Protein AF-A0A2P4QHT2-F1 (afdb_monomer_lite)

Secondary structure (DSSP, 8-state):
------------------------TTHHHHTTSS----HHHHHHHHHHHHHHHHHS---S-TT----EEEEEETTEEEEEEEETTEEEEEEEE--TT-SSPEEEEEEEEE---S--EEETTEEE----EEEEEEETTTEEEEEETTEEEEEEEETTTTEEEEEEEEE-----S---HHHHHHHHHHHHHHHHHHTSSSPPPPPTTGGGSHHHHHHHHH-HHHHHHHHHHHHHHHHHTT-HHHHHHHHT-

Sequence (249 aa):
MSETNFSSKNSDELNIENNKIIECDDDDKIKKTYETINIHSFMDTASTLFQKVISDDYSDDSDSKKKSTELIGNLIKWDICVDDNKIDLAVSTISNHNTEWNLIIRRTDNYYCPYKFVLSNGFYNDHEIIASSLFNNNDVVILTTFGILIYTFSENNKSISLNYFYFMKFVYYSVPEFVRKDNMNILQYYKKIFSKSTLPLPNSDSFRVDGWVSVIKNNKSSFLNYGVELLAFAIKEHKLELIDEIYKK

Radius of gyration: 24.61 Å; chains: 1; bounding box: 60×83×83 Å

Structure (mmCIF, N/CA/C/O backbone):
data_AF-A0A2P4QHT2-F1
#
_entry.id   AF-A0A2P4QHT2-F1
#
loop_
_atom_site.group_PDB
_atom_site.id
_atom_site.type_symbol
_atom_site.label_atom_id
_atom_site.label_alt_id
_atom_site.label_comp_id
_atom_site.label_asym_id
_atom_site.label_entity_id
_atom_site.label_seq_id
_atom_site.pdbx_PDB_ins_code
_atom_site.Cartn_x
_atom_site.Cartn_y
_atom_site.Cartn_z
_atom_site.occupancy
_atom_site.B_iso_or_equiv
_atom_site.auth_seq_id
_atom_site.auth_comp_id
_atom_site.auth_asym_id
_atom_site.auth_atom_id
_atom_site.pdbx_PDB_model_num
ATOM 1 N N . MET A 1 1 ? -17.123 -58.800 -54.490 1.00 36.56 1 MET A N 1
ATOM 2 C CA . MET A 1 1 ? -16.256 -58.911 -53.301 1.00 36.56 1 MET A CA 1
ATOM 3 C C . MET A 1 1 ? -15.781 -57.499 -52.988 1.00 36.56 1 MET A C 1
ATOM 5 O O . MET A 1 1 ? -15.066 -56.963 -53.819 1.00 36.56 1 MET A O 1
ATOM 9 N N . SER A 1 2 ? -16.467 -56.750 -52.113 1.00 40.78 2 SER A N 1
ATOM 10 C CA . SER A 1 2 ? -16.359 -56.716 -50.626 1.00 40.78 2 SER A CA 1
ATOM 11 C C . SER A 1 2 ? -15.551 -55.449 -50.272 1.00 40.78 2 SER A C 1
ATOM 13 O O . SER A 1 2 ? -14.429 -55.367 -50.748 1.00 40.78 2 SER A O 1
ATOM 15 N N . GLU A 1 3 ? -15.987 -54.392 -49.573 1.00 38.00 3 GLU A N 1
ATOM 16 C CA . GLU A 1 3 ? -17.100 -54.046 -48.652 1.00 38.00 3 GLU A CA 1
ATOM 17 C C . GLU A 1 3 ? -17.285 -52.489 -48.735 1.00 38.00 3 GLU A C 1
ATOM 19 O O . GLU A 1 3 ? -16.283 -51.797 -48.886 1.00 38.00 3 GLU A O 1
ATOM 24 N N . THR A 1 4 ? -18.452 -51.824 -48.891 1.00 34.62 4 THR A N 1
ATOM 25 C CA . THR A 1 4 ? -19.594 -51.533 -47.964 1.00 34.62 4 THR A CA 1
ATOM 26 C C . THR A 1 4 ? -19.157 -51.109 -46.552 1.00 34.62 4 THR A C 1
ATOM 28 O O . THR A 1 4 ? -18.383 -51.828 -45.953 1.00 34.62 4 THR A O 1
ATOM 31 N N . ASN A 1 5 ? -19.577 -50.041 -45.860 1.00 35.09 5 ASN A N 1
ATOM 32 C CA . ASN A 1 5 ? -20.664 -49.044 -45.866 1.00 35.09 5 ASN A CA 1
ATOM 33 C C . ASN A 1 5 ? -20.122 -47.820 -45.059 1.00 35.09 5 ASN A C 1
ATOM 35 O O . ASN A 1 5 ? -19.095 -47.942 -44.405 1.00 35.09 5 ASN A O 1
ATOM 39 N N . PHE A 1 6 ? -20.680 -46.608 -45.073 1.00 36.12 6 PHE A N 1
ATOM 40 C CA . PHE A 1 6 ? -21.832 -46.227 -44.248 1.00 36.12 6 PHE A CA 1
ATOM 41 C C . PHE A 1 6 ? -22.351 -44.846 -44.670 1.00 36.12 6 PHE A C 1
ATOM 43 O O . PHE A 1 6 ? -21.649 -43.844 -44.565 1.00 36.12 6 PHE A O 1
ATOM 50 N N . SER A 1 7 ? -23.618 -44.799 -45.082 1.00 40.03 7 SER A N 1
ATOM 51 C CA . SER A 1 7 ? -24.451 -43.608 -44.938 1.00 40.03 7 SER A CA 1
ATOM 52 C C . SER A 1 7 ? -24.925 -43.535 -43.487 1.00 40.03 7 SER A C 1
ATOM 54 O O . SER A 1 7 ? -25.557 -44.486 -43.018 1.00 40.03 7 SER A O 1
ATOM 56 N N . SER A 1 8 ? -24.685 -42.429 -42.789 1.00 43.34 8 SER A N 1
ATOM 57 C CA . SER A 1 8 ? -25.410 -42.112 -41.559 1.00 43.34 8 SER A CA 1
ATOM 58 C C . SER A 1 8 ? -26.552 -41.151 -41.882 1.00 43.34 8 SER A C 1
ATOM 60 O O . SER A 1 8 ? -26.379 -40.087 -42.471 1.00 43.34 8 SER A O 1
ATOM 62 N N . LYS A 1 9 ? -27.752 -41.606 -41.531 1.00 34.06 9 LYS A N 1
ATOM 63 C CA . LYS A 1 9 ? -29.026 -40.903 -41.597 1.00 34.06 9 LYS A CA 1
ATOM 64 C C . LYS A 1 9 ? -29.405 -40.568 -40.152 1.00 34.06 9 LYS A C 1
ATOM 66 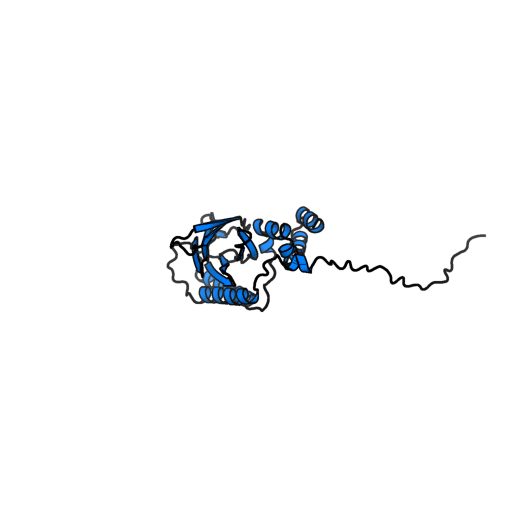O O . LYS A 1 9 ? -29.417 -41.491 -39.343 1.00 34.06 9 LYS A O 1
ATOM 71 N N . ASN A 1 10 ? -29.770 -39.305 -39.911 1.00 33.12 10 ASN A N 1
ATOM 72 C CA . ASN A 1 10 ? -30.367 -38.729 -38.691 1.00 33.12 10 ASN A CA 1
ATOM 73 C C . ASN A 1 10 ? -29.455 -38.757 -37.442 1.00 33.12 10 ASN A C 1
ATOM 75 O O . ASN A 1 10 ? -28.641 -39.652 -37.279 1.00 33.12 10 ASN A O 1
ATOM 79 N N . SER A 1 11 ? -29.489 -37.782 -36.540 1.00 39.66 11 SER A N 1
ATOM 80 C CA . SER A 1 11 ? -30.643 -37.035 -36.035 1.00 39.66 11 SER A CA 1
ATOM 81 C C . SER A 1 11 ? -30.223 -35.694 -35.433 1.00 39.66 11 SER A C 1
ATOM 83 O O . SER A 1 11 ? -29.244 -35.627 -34.690 1.00 39.66 11 SER A O 1
ATOM 85 N N . ASP A 1 12 ? -31.018 -34.662 -35.704 1.00 42.97 12 ASP A N 1
ATOM 86 C CA . ASP A 1 12 ? -31.143 -33.496 -34.840 1.00 42.97 12 ASP A CA 1
ATOM 87 C C . ASP A 1 12 ? -31.478 -33.941 -33.411 1.00 42.97 12 ASP A C 1
ATOM 89 O O . ASP A 1 12 ? -32.476 -34.624 -33.207 1.00 42.97 12 ASP A O 1
ATOM 93 N N . GLU A 1 13 ? -30.671 -33.533 -32.436 1.00 38.25 13 GLU A N 1
ATOM 94 C CA . GLU A 1 13 ? -31.157 -33.168 -31.103 1.00 38.25 13 GLU A CA 1
ATOM 95 C C . GLU A 1 13 ? -30.062 -32.370 -30.388 1.00 38.25 13 GLU A C 1
ATOM 97 O O . GLU A 1 13 ? -29.073 -32.894 -29.871 1.00 38.25 13 GLU A O 1
ATOM 102 N N . LEU A 1 14 ? -30.221 -31.047 -30.424 1.00 38.78 14 LEU A N 1
ATOM 103 C CA . LEU A 1 14 ? -29.522 -30.120 -29.546 1.00 38.78 14 LEU A CA 1
ATOM 104 C C . LEU A 1 14 ? -29.953 -30.431 -28.108 1.00 38.78 14 LEU A C 1
ATOM 106 O O . LEU A 1 14 ? -30.977 -29.928 -27.651 1.00 38.78 14 LEU A O 1
AT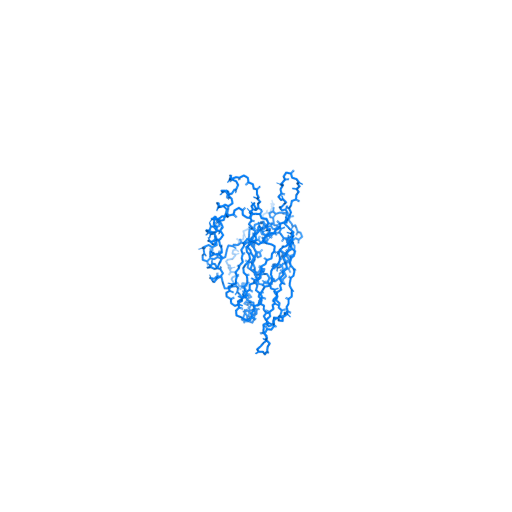OM 110 N N . ASN A 1 15 ? -29.173 -31.244 -27.394 1.00 39.66 15 ASN A N 1
ATOM 111 C CA . ASN A 1 15 ? -29.327 -31.419 -25.951 1.00 39.66 15 ASN A CA 1
ATOM 112 C C . ASN A 1 15 ? -28.868 -30.146 -25.226 1.00 39.66 15 ASN A C 1
ATOM 114 O O . ASN A 1 15 ? -27.743 -30.023 -24.741 1.00 39.66 15 ASN A O 1
ATOM 118 N N . ILE A 1 16 ? -29.789 -29.184 -25.194 1.00 48.88 16 ILE A N 1
ATOM 119 C CA . ILE A 1 16 ? -29.867 -28.089 -24.237 1.00 48.88 16 ILE A CA 1
ATOM 120 C C . ILE A 1 16 ? -30.294 -28.713 -22.908 1.00 48.88 16 ILE A C 1
ATOM 122 O O . ILE A 1 16 ? -31.472 -28.730 -22.591 1.00 48.88 16 ILE A O 1
ATOM 126 N N . GLU A 1 17 ? -29.358 -29.255 -22.136 1.00 42.31 17 GLU A N 1
ATOM 127 C CA . GLU A 1 17 ? -29.535 -29.364 -20.686 1.00 42.31 17 GLU A CA 1
ATOM 128 C C . GLU A 1 17 ? -28.214 -29.724 -20.013 1.00 42.31 17 GLU A C 1
ATOM 130 O O . GLU A 1 17 ? -27.661 -30.801 -20.225 1.00 42.31 17 GLU A O 1
ATOM 135 N N . ASN A 1 18 ? -27.740 -28.768 -19.208 1.00 41.41 18 ASN A N 1
ATOM 136 C CA . ASN A 1 18 ? -26.776 -28.863 -18.100 1.00 41.41 18 ASN A CA 1
ATOM 137 C C . ASN A 1 18 ? -25.709 -27.759 -18.097 1.00 41.41 18 ASN A C 1
ATOM 139 O O . ASN A 1 18 ? -24.596 -27.965 -17.627 1.00 41.41 18 ASN A O 1
ATOM 143 N N . ASN A 1 19 ? -26.087 -26.531 -18.463 1.00 41.88 19 ASN A N 1
ATOM 144 C CA . ASN A 1 19 ? -25.564 -25.369 -17.743 1.00 41.88 19 ASN A CA 1
ATOM 145 C C . ASN A 1 19 ? -26.339 -25.245 -16.426 1.00 41.88 19 ASN A C 1
ATOM 147 O O . ASN A 1 19 ? -27.191 -24.372 -16.271 1.00 41.88 19 ASN A O 1
ATOM 151 N N . LYS A 1 20 ? -26.049 -26.132 -15.464 1.00 38.19 20 LYS A N 1
ATOM 152 C CA . LYS A 1 20 ? -26.273 -25.787 -14.059 1.00 38.19 20 LYS A CA 1
ATOM 153 C C . LYS A 1 20 ? -25.271 -24.685 -13.745 1.00 38.19 20 LYS A C 1
ATOM 155 O O . LYS A 1 20 ? -24.130 -24.951 -13.381 1.00 38.19 20 LYS A O 1
ATOM 160 N N . ILE A 1 21 ? -25.707 -23.450 -13.963 1.00 44.31 21 ILE A N 1
ATOM 161 C CA . ILE A 1 21 ? -25.167 -22.291 -13.271 1.00 44.31 21 ILE A CA 1
ATOM 162 C C . ILE A 1 21 ? -25.298 -22.663 -11.796 1.00 44.31 21 ILE A C 1
ATOM 164 O O . ILE A 1 21 ? -26.407 -22.804 -11.286 1.00 44.31 21 ILE A O 1
ATOM 168 N N . ILE A 1 22 ? -24.172 -22.973 -11.159 1.00 40.41 22 ILE A N 1
ATOM 169 C CA . ILE A 1 22 ? -24.114 -23.078 -9.708 1.00 40.41 22 ILE A CA 1
ATOM 170 C C . ILE A 1 22 ? -24.365 -21.652 -9.236 1.00 40.41 22 ILE A C 1
ATOM 172 O O . ILE A 1 22 ? -23.473 -20.807 -9.270 1.00 40.41 22 ILE A O 1
ATOM 176 N N . GLU A 1 23 ? -25.622 -21.367 -8.922 1.00 33.72 23 GLU A N 1
ATOM 177 C CA . GLU A 1 23 ? -26.012 -20.191 -8.167 1.00 33.72 23 GLU A CA 1
ATOM 178 C C . GLU A 1 23 ? -25.328 -20.346 -6.805 1.00 33.72 23 GLU A C 1
ATOM 180 O O . GLU A 1 23 ? -25.673 -21.214 -6.000 1.00 33.72 23 GLU A O 1
ATOM 185 N N . CYS A 1 24 ? -24.236 -19.610 -6.608 1.00 41.91 24 CYS A N 1
ATOM 186 C CA . CYS A 1 24 ? -23.555 -19.531 -5.326 1.00 41.91 24 CYS A CA 1
ATOM 187 C C . CYS A 1 24 ? -24.443 -18.721 -4.374 1.00 41.91 24 CYS A C 1
ATOM 189 O O . CYS A 1 24 ? -24.207 -17.538 -4.149 1.00 41.91 24 CYS A O 1
ATOM 191 N N . ASP A 1 25 ? -25.447 -19.376 -3.793 1.00 39.50 25 ASP A N 1
ATOM 192 C CA . ASP A 1 25 ? -26.391 -18.825 -2.805 1.00 39.50 25 ASP A CA 1
ATOM 193 C C . ASP A 1 25 ? -25.741 -18.397 -1.463 1.00 39.50 25 ASP A C 1
ATOM 195 O O . ASP A 1 25 ? -26.426 -18.111 -0.483 1.00 39.50 25 ASP A O 1
ATOM 199 N N . ASP A 1 26 ? -24.411 -18.288 -1.405 1.00 44.97 26 ASP A N 1
ATOM 200 C CA . ASP A 1 26 ? -23.659 -17.816 -0.236 1.00 44.97 26 ASP A CA 1
ATOM 201 C C . ASP A 1 26 ? -23.192 -16.348 -0.350 1.00 44.97 26 ASP A C 1
ATOM 203 O O . ASP A 1 26 ? -22.587 -15.808 0.587 1.00 44.97 26 ASP A O 1
ATOM 207 N N . ASP A 1 27 ? -23.475 -15.663 -1.464 1.00 50.06 27 ASP A N 1
ATOM 208 C CA . ASP A 1 27 ? -22.941 -14.319 -1.728 1.00 50.06 27 ASP A CA 1
ATOM 209 C C . ASP A 1 27 ? -23.444 -13.251 -0.743 1.00 50.06 27 ASP A C 1
ATOM 211 O O . ASP A 1 27 ? -22.670 -12.383 -0.333 1.00 50.06 27 ASP A O 1
ATOM 215 N N . ASP A 1 28 ? -24.681 -13.337 -0.249 1.00 43.25 28 ASP A N 1
ATOM 216 C CA . ASP A 1 28 ? -25.239 -12.320 0.659 1.00 43.25 28 ASP A CA 1
ATOM 217 C C . ASP A 1 28 ? -24.629 -12.343 2.071 1.00 43.25 28 ASP A C 1
ATOM 219 O O . ASP A 1 28 ? -24.663 -11.339 2.797 1.00 43.25 28 ASP A O 1
ATOM 223 N N . LYS A 1 29 ? -24.012 -13.463 2.469 1.00 38.34 29 LYS A N 1
ATOM 224 C CA . LYS A 1 29 ? -23.276 -13.573 3.739 1.00 38.34 29 LYS A CA 1
ATOM 225 C C . LYS A 1 29 ? -21.806 -13.188 3.576 1.00 38.34 29 LYS A C 1
ATOM 227 O O . LYS A 1 29 ? -21.246 -12.560 4.473 1.00 38.34 29 LYS A O 1
ATOM 232 N N . ILE A 1 30 ? -21.210 -13.496 2.423 1.00 43.09 30 ILE A N 1
ATOM 233 C CA . ILE A 1 30 ? -19.820 -13.159 2.074 1.00 43.09 30 ILE A CA 1
ATOM 234 C C . ILE A 1 30 ? -19.664 -11.648 1.839 1.00 43.09 30 ILE A C 1
ATOM 236 O O . ILE A 1 30 ? -18.665 -11.057 2.251 1.00 43.09 30 ILE A O 1
ATOM 240 N N . LYS A 1 31 ? -20.681 -10.981 1.281 1.00 37.47 31 LYS A N 1
ATOM 241 C CA . LYS A 1 31 ? -20.690 -9.523 1.057 1.00 37.47 31 LYS A CA 1
ATOM 242 C C . LYS A 1 31 ? -20.613 -8.696 2.345 1.00 37.47 31 LYS A C 1
ATOM 244 O O . LYS A 1 31 ? -20.269 -7.520 2.302 1.00 37.47 31 LYS A O 1
ATOM 249 N N . LYS A 1 32 ? -20.936 -9.296 3.496 1.00 34.31 32 LYS A N 1
ATOM 250 C CA . LYS A 1 32 ? -21.095 -8.598 4.779 1.00 34.31 32 LYS A CA 1
ATOM 251 C C . LYS A 1 32 ? -19.801 -8.396 5.572 1.00 34.31 32 LYS A C 1
ATOM 253 O O . LYS A 1 32 ? -19.865 -7.791 6.638 1.00 34.31 32 LYS A O 1
ATOM 258 N N . THR A 1 33 ? -18.649 -8.889 5.108 1.00 38.12 33 THR A N 1
ATOM 259 C CA . THR A 1 33 ? -17.425 -8.904 5.941 1.00 38.12 33 THR A CA 1
ATOM 260 C C . THR A 1 33 ? -16.167 -8.371 5.257 1.00 38.12 33 THR A C 1
ATOM 262 O O . THR A 1 33 ? -15.119 -8.316 5.893 1.00 38.12 33 THR A O 1
ATOM 265 N N . TYR A 1 34 ? -16.239 -7.926 4.002 1.00 45.66 34 TYR A N 1
ATOM 266 C CA . TYR A 1 34 ? -15.081 -7.335 3.332 1.00 45.66 34 TYR A CA 1
ATOM 267 C C . TYR A 1 34 ? -15.253 -5.825 3.219 1.00 45.66 34 TYR A C 1
ATOM 269 O O . TYR A 1 34 ? -16.198 -5.337 2.605 1.00 45.66 34 TYR A O 1
ATOM 277 N N . GLU A 1 35 ? -14.336 -5.094 3.845 1.00 55.03 35 GLU A N 1
ATOM 278 C CA . GLU A 1 35 ? -14.231 -3.640 3.771 1.00 55.03 35 GLU A CA 1
ATOM 279 C C . GLU A 1 35 ? -13.925 -3.246 2.319 1.00 55.03 35 GLU A C 1
ATOM 281 O O . GLU A 1 35 ? -12.778 -3.224 1.876 1.00 55.03 35 GLU A O 1
ATOM 286 N N . THR A 1 36 ? -14.971 -3.001 1.529 1.00 63.94 36 THR A N 1
ATOM 287 C CA . THR A 1 36 ? -14.831 -2.396 0.203 1.00 63.94 36 THR A CA 1
ATOM 288 C C . THR A 1 36 ? -14.198 -1.023 0.380 1.00 63.94 36 THR A C 1
ATOM 290 O O . THR A 1 36 ? -14.789 -0.157 1.027 1.00 63.94 36 THR A O 1
ATOM 293 N N . ILE A 1 37 ? -13.012 -0.815 -0.202 1.00 70.00 37 ILE A N 1
ATOM 294 C CA . ILE A 1 37 ? -12.395 0.513 -0.287 1.00 70.00 37 ILE A CA 1
ATOM 295 C C . ILE A 1 37 ? -13.444 1.472 -0.856 1.00 70.00 37 ILE A C 1
ATOM 297 O O . ILE A 1 37 ? -14.039 1.196 -1.901 1.00 70.00 37 ILE A O 1
ATOM 301 N N . ASN A 1 38 ? -13.663 2.614 -0.203 1.00 79.44 38 ASN A N 1
ATOM 302 C CA . ASN A 1 38 ? -14.454 3.689 -0.793 1.00 79.44 38 ASN A CA 1
ATOM 303 C C . ASN A 1 38 ? -13.648 4.312 -1.942 1.00 79.44 38 ASN A C 1
ATOM 305 O O . ASN A 1 38 ? -12.902 5.272 -1.743 1.00 79.44 38 ASN A O 1
ATOM 309 N N . ILE A 1 39 ? -13.773 3.717 -3.134 1.00 78.75 39 ILE A N 1
ATOM 310 C CA . ILE A 1 39 ? -12.988 4.063 -4.325 1.00 78.75 39 ILE A CA 1
ATOM 311 C C . ILE A 1 39 ? -13.123 5.549 -4.645 1.00 78.75 39 ILE A C 1
ATOM 313 O O . ILE A 1 39 ? -12.118 6.194 -4.910 1.00 78.75 39 ILE A O 1
ATOM 317 N N . HIS A 1 40 ? -14.330 6.113 -4.565 1.00 80.19 40 HIS A N 1
ATOM 318 C CA . HIS A 1 40 ? -14.537 7.530 -4.864 1.00 80.19 40 HIS A CA 1
ATOM 319 C C . HIS A 1 40 ? -13.751 8.424 -3.901 1.00 80.19 40 HIS A C 1
ATOM 321 O O . HIS A 1 40 ? -12.968 9.261 -4.344 1.00 80.19 40 HIS A O 1
ATOM 327 N N . SER A 1 41 ? -13.904 8.207 -2.588 1.00 83.88 41 SER A N 1
ATOM 328 C CA . SER A 1 41 ? -13.165 8.987 -1.590 1.00 83.88 41 SER A CA 1
ATOM 329 C C . SER A 1 41 ? -11.658 8.802 -1.731 1.00 83.88 41 SER A C 1
ATOM 331 O O . SER A 1 41 ? -10.915 9.758 -1.534 1.00 83.88 41 SER A O 1
ATOM 333 N N . PHE A 1 42 ? -11.201 7.596 -2.074 1.00 86.88 42 PHE A N 1
ATOM 334 C CA . PHE A 1 42 ? -9.791 7.356 -2.333 1.00 86.88 42 PHE A CA 1
ATOM 335 C C . PHE A 1 42 ? -9.291 8.167 -3.533 1.00 86.88 42 PHE A C 1
ATOM 337 O O . PHE A 1 42 ? -8.249 8.804 -3.420 1.00 86.88 42 PHE A O 1
ATOM 344 N N . MET A 1 43 ? -9.998 8.154 -4.668 1.00 88.19 43 MET A N 1
ATOM 345 C CA . MET A 1 43 ? -9.538 8.838 -5.884 1.00 88.19 43 MET A CA 1
ATOM 346 C C . MET A 1 43 ? -9.433 10.352 -5.666 1.00 88.19 43 MET A C 1
ATOM 348 O O . MET A 1 43 ? -8.445 10.962 -6.081 1.00 88.19 43 MET A O 1
ATOM 352 N N . ASP A 1 44 ? -10.376 10.944 -4.929 1.00 89.38 44 ASP A N 1
ATOM 353 C CA . ASP A 1 44 ? -10.316 12.359 -4.544 1.00 89.38 44 ASP A CA 1
ATOM 354 C C . ASP A 1 44 ? -9.091 12.655 -3.661 1.00 89.38 44 ASP A C 1
ATOM 356 O O . ASP A 1 44 ? -8.331 13.600 -3.920 1.00 89.38 44 ASP A O 1
ATOM 360 N N . THR A 1 45 ? -8.844 11.816 -2.648 1.00 91.81 45 THR A N 1
ATOM 361 C CA . THR A 1 45 ? -7.684 11.967 -1.758 1.00 91.81 45 THR A CA 1
ATOM 362 C C . THR A 1 45 ? -6.366 11.742 -2.500 1.00 91.81 45 THR A C 1
ATOM 364 O O . THR A 1 45 ? -5.430 12.522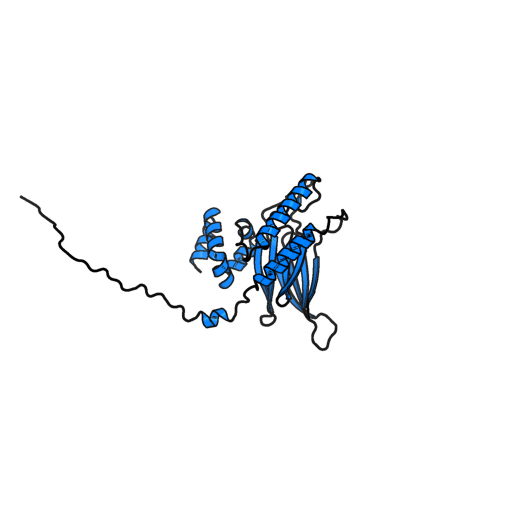 -2.329 1.00 91.81 45 THR A O 1
ATOM 367 N N . ALA A 1 46 ? -6.275 10.725 -3.358 1.00 90.81 46 ALA A N 1
ATOM 368 C CA . ALA A 1 46 ? -5.087 10.428 -4.153 1.00 90.81 46 ALA A CA 1
ATOM 369 C C . ALA A 1 46 ? -4.770 11.573 -5.124 1.00 90.81 46 ALA A C 1
ATOM 371 O O . ALA A 1 46 ? -3.627 12.024 -5.194 1.00 90.81 46 ALA A O 1
ATOM 372 N N . SER A 1 47 ? -5.781 12.100 -5.821 1.00 90.25 47 SER A N 1
ATOM 373 C CA . SER A 1 47 ? -5.632 13.272 -6.688 1.00 90.25 47 SER A CA 1
ATOM 374 C C . SER A 1 47 ? -5.112 14.482 -5.907 1.00 90.25 47 SER A C 1
ATOM 376 O O . SER A 1 47 ? -4.148 15.126 -6.329 1.00 90.25 47 SER A O 1
ATOM 378 N N . THR A 1 48 ? -5.672 14.740 -4.721 1.00 90.44 48 THR A N 1
ATOM 379 C CA . THR A 1 48 ? -5.231 15.826 -3.830 1.00 90.44 48 THR A CA 1
ATOM 380 C C . THR A 1 48 ? -3.791 15.633 -3.349 1.00 90.44 48 THR A C 1
ATOM 382 O O . THR A 1 48 ? -3.014 16.588 -3.343 1.00 90.44 48 THR A O 1
ATOM 385 N N . LEU A 1 49 ? -3.400 14.400 -3.007 1.00 90.88 49 LEU A N 1
ATOM 386 C CA . LEU A 1 49 ? -2.025 14.059 -2.635 1.00 90.88 49 LEU A CA 1
ATOM 387 C C . LEU A 1 49 ? -1.044 14.371 -3.764 1.00 90.88 49 LEU A C 1
ATOM 389 O O . LEU A 1 49 ? -0.061 15.071 -3.533 1.00 90.88 49 LEU A O 1
ATOM 393 N N . PHE A 1 50 ? -1.326 13.922 -4.990 1.00 90.56 50 PHE A N 1
ATOM 394 C CA . PHE A 1 50 ? -0.473 14.234 -6.138 1.00 90.56 50 PHE A CA 1
ATOM 395 C C . PHE A 1 50 ? -0.390 15.735 -6.408 1.00 90.56 50 PHE A C 1
ATOM 397 O O . PHE A 1 50 ? 0.684 16.245 -6.712 1.00 90.56 50 PHE A O 1
ATOM 404 N N . GLN A 1 51 ? -1.507 16.455 -6.295 1.00 89.00 51 GLN A N 1
ATOM 405 C CA . GLN A 1 51 ? -1.528 17.905 -6.483 1.00 89.00 51 GLN A CA 1
ATOM 406 C C . GLN A 1 51 ? -0.648 18.630 -5.477 1.00 89.00 51 GLN A C 1
ATOM 408 O O . GLN A 1 51 ? 0.088 19.534 -5.866 1.00 89.00 51 GLN A O 1
ATOM 413 N N . LYS A 1 52 ? -0.698 18.212 -4.211 1.00 87.62 52 LYS A N 1
ATOM 414 C CA . LYS A 1 52 ? 0.134 18.782 -3.158 1.00 87.62 52 LYS A CA 1
ATOM 415 C C . LYS A 1 52 ? 1.615 18.575 -3.461 1.00 87.62 52 LYS A C 1
ATOM 417 O O . LYS A 1 52 ? 2.350 19.546 -3.514 1.00 87.62 52 LYS A O 1
ATOM 422 N N . VAL A 1 53 ? 2.015 17.347 -3.796 1.00 85.38 53 VAL A N 1
ATOM 423 C CA . VAL A 1 53 ? 3.412 17.021 -4.144 1.00 85.38 53 VAL A CA 1
ATOM 424 C C . VAL A 1 53 ? 3.908 17.800 -5.369 1.00 85.38 53 VAL A C 1
ATOM 426 O O . VAL A 1 53 ? 5.083 18.128 -5.452 1.00 85.38 53 VAL A O 1
ATOM 429 N N . ILE A 1 54 ? 3.030 18.095 -6.332 1.00 85.25 54 ILE A N 1
ATOM 430 C CA . ILE A 1 54 ? 3.380 18.888 -7.522 1.00 85.25 54 ILE A CA 1
ATOM 431 C C . ILE A 1 54 ? 3.458 20.394 -7.211 1.00 85.25 54 ILE A C 1
ATOM 433 O O . ILE A 1 54 ? 4.217 21.099 -7.870 1.00 85.25 54 ILE A O 1
ATOM 437 N N . SER A 1 55 ? 2.637 20.891 -6.281 1.00 81.56 55 SER A N 1
ATOM 438 C CA . SER A 1 55 ? 2.498 22.329 -5.983 1.00 81.56 55 SER A CA 1
ATOM 439 C C . SER A 1 55 ? 3.442 22.814 -4.891 1.00 81.56 55 SER A C 1
ATOM 441 O O . SER A 1 55 ? 3.785 23.995 -4.875 1.00 81.56 55 SER A O 1
ATOM 443 N N . ASP A 1 56 ? 3.839 21.920 -3.986 1.00 70.19 56 ASP A N 1
ATOM 444 C CA . ASP A 1 56 ? 4.924 22.140 -3.041 1.00 70.19 56 ASP A CA 1
ATOM 445 C C . ASP A 1 56 ? 6.219 22.182 -3.877 1.00 70.19 56 ASP A C 1
ATOM 447 O O . ASP A 1 56 ? 6.884 21.167 -4.076 1.00 70.19 56 ASP A O 1
ATOM 451 N N . ASP A 1 57 ? 6.493 23.347 -4.481 1.00 57.44 57 ASP A N 1
ATOM 452 C CA . ASP A 1 57 ? 7.683 23.639 -5.283 1.00 57.44 57 ASP A CA 1
ATOM 453 C C . ASP A 1 57 ? 8.890 23.172 -4.470 1.00 57.44 57 ASP A C 1
ATOM 455 O O . ASP A 1 57 ? 9.108 23.674 -3.367 1.00 57.44 57 ASP A O 1
ATOM 459 N N . TYR A 1 58 ? 9.565 22.120 -4.944 1.00 54.97 58 TYR A N 1
ATOM 460 C CA . TYR A 1 58 ? 10.540 21.335 -4.187 1.00 54.97 58 TYR A CA 1
ATOM 461 C C . TYR A 1 58 ? 11.695 22.236 -3.725 1.00 54.97 58 TYR A C 1
ATOM 463 O O . TYR A 1 58 ? 12.718 22.366 -4.401 1.00 54.97 58 TYR A O 1
ATOM 471 N N . SER A 1 59 ? 11.517 22.894 -2.580 1.00 46.00 59 SER A N 1
ATOM 472 C CA . SER A 1 59 ? 12.535 23.718 -1.959 1.00 46.00 59 SER A CA 1
ATOM 473 C C . SER A 1 59 ? 13.637 22.794 -1.475 1.00 46.00 59 SER A C 1
ATOM 475 O O . SER A 1 59 ? 13.379 21.808 -0.786 1.00 46.00 59 SER A O 1
ATOM 477 N N . ASP A 1 60 ? 14.848 23.144 -1.876 1.00 45.62 60 ASP A N 1
ATOM 478 C CA . ASP A 1 60 ? 16.130 22.458 -1.744 1.00 45.62 60 ASP A CA 1
ATOM 479 C C . ASP A 1 60 ? 16.606 22.265 -0.285 1.00 45.62 60 ASP A C 1
ATOM 481 O O . ASP A 1 60 ? 17.797 22.322 -0.017 1.00 45.62 60 ASP A O 1
ATOM 485 N N . ASP A 1 61 ? 15.707 22.022 0.673 1.00 44.94 61 ASP A N 1
ATOM 486 C CA . ASP A 1 61 ? 16.048 21.598 2.041 1.00 44.94 61 ASP A CA 1
ATOM 487 C C . ASP A 1 61 ? 16.118 20.062 2.097 1.00 44.94 61 ASP A C 1
ATOM 489 O O . ASP A 1 61 ? 15.461 19.359 2.872 1.00 44.94 61 ASP A O 1
ATOM 493 N N . SER A 1 62 ? 16.915 19.517 1.177 1.00 52.06 62 SER A N 1
ATOM 494 C CA . SER A 1 62 ? 17.223 18.100 1.076 1.00 52.06 62 SER A CA 1
ATOM 495 C C . SER A 1 62 ? 18.237 17.709 2.149 1.00 52.06 62 SER A C 1
ATOM 497 O O . SER A 1 62 ? 19.418 17.570 1.850 1.00 52.06 62 SER A O 1
ATOM 499 N N . ASP A 1 63 ? 17.787 17.515 3.387 1.00 49.19 63 ASP A N 1
ATOM 500 C CA . ASP A 1 63 ? 18.623 16.817 4.377 1.00 49.19 63 ASP A CA 1
ATOM 501 C C . ASP A 1 63 ? 17.868 15.883 5.331 1.00 49.19 63 ASP A C 1
ATOM 503 O O . ASP A 1 63 ? 18.478 15.215 6.164 1.00 49.19 63 ASP A O 1
ATOM 507 N N . SER A 1 64 ? 16.550 15.712 5.176 1.00 56.59 64 SER A N 1
ATOM 508 C CA . SER A 1 64 ? 15.858 14.623 5.873 1.00 56.59 64 SER A CA 1
ATOM 509 C C . SER A 1 64 ? 14.957 13.831 4.937 1.00 56.59 64 SER A C 1
ATOM 511 O O . SER A 1 64 ? 13.886 14.269 4.526 1.00 56.59 64 SER A O 1
ATOM 513 N N . LYS A 1 65 ? 15.413 12.620 4.607 1.00 69.12 65 LYS A N 1
ATOM 514 C CA . LYS A 1 65 ? 14.572 11.565 4.042 1.00 69.12 65 LYS A CA 1
ATOM 515 C C . LYS A 1 65 ? 13.336 11.435 4.924 1.00 69.12 65 LYS A C 1
ATOM 517 O O . LYS A 1 65 ? 13.478 11.107 6.109 1.00 69.12 65 LYS A O 1
ATOM 522 N N . LYS A 1 66 ? 12.134 11.697 4.399 1.00 79.06 66 LYS A N 1
ATOM 523 C CA . LYS A 1 66 ? 10.912 11.599 5.210 1.00 79.06 66 LYS A CA 1
ATOM 524 C C . LYS A 1 66 ? 10.558 10.126 5.402 1.00 79.06 66 LYS A C 1
ATOM 526 O O . LYS A 1 66 ? 9.754 9.549 4.675 1.00 79.06 66 LYS A O 1
ATOM 531 N N . LYS A 1 67 ? 11.207 9.506 6.385 1.00 86.50 67 LYS A N 1
ATOM 532 C CA . LYS A 1 67 ? 11.021 8.094 6.732 1.00 86.50 67 LYS A CA 1
ATOM 533 C C . LYS A 1 67 ? 9.784 7.855 7.583 1.00 86.50 67 LYS A C 1
ATOM 535 O O . LYS A 1 67 ? 9.284 6.742 7.594 1.00 86.50 67 LYS A O 1
ATOM 540 N N . SER A 1 68 ? 9.266 8.863 8.279 1.00 90.94 68 SER A N 1
ATOM 541 C CA . SER A 1 68 ? 8.084 8.693 9.117 1.00 90.94 68 SER A CA 1
ATOM 542 C C . SER A 1 68 ? 7.113 9.860 9.034 1.00 90.94 68 SER A C 1
ATOM 544 O O . SER A 1 68 ? 7.456 10.981 8.646 1.00 90.94 68 SER A O 1
ATOM 546 N N . THR A 1 69 ? 5.857 9.576 9.361 1.00 94.00 69 THR A N 1
ATOM 547 C CA . THR A 1 69 ? 4.801 10.577 9.475 1.00 94.00 69 THR A CA 1
ATOM 548 C C . THR A 1 69 ? 3.716 10.076 10.414 1.00 94.00 69 THR A C 1
ATOM 550 O O . THR A 1 69 ? 3.411 8.884 10.451 1.00 94.00 69 THR A O 1
ATOM 553 N N . GLU A 1 70 ? 3.110 11.008 11.139 1.00 95.25 70 GLU A N 1
ATOM 554 C CA . GLU A 1 70 ? 1.939 10.745 11.966 1.00 95.25 70 GLU A CA 1
ATOM 555 C C . GLU A 1 70 ? 0.714 11.390 11.316 1.00 95.25 70 GLU A C 1
ATOM 557 O O . GLU A 1 70 ? 0.798 12.494 10.767 1.00 95.25 70 GLU A O 1
ATOM 562 N N . LEU A 1 71 ? -0.421 10.699 11.356 1.00 94.31 71 LEU A N 1
ATOM 563 C CA . LEU A 1 71 ? -1.700 11.203 10.873 1.00 94.31 71 LEU A CA 1
ATOM 564 C C . LEU A 1 71 ? -2.761 10.996 11.945 1.00 94.31 71 LEU A C 1
ATOM 566 O O . LEU A 1 71 ? -2.998 9.874 12.388 1.00 94.31 71 LEU A O 1
ATOM 570 N N . ILE A 1 72 ? -3.420 12.080 12.336 1.00 92.81 72 ILE A N 1
ATOM 571 C CA . ILE A 1 72 ? -4.469 12.063 13.353 1.00 92.81 72 ILE A CA 1
ATOM 572 C C . ILE A 1 72 ? -5.788 12.431 12.682 1.00 92.81 72 ILE A C 1
ATOM 574 O O . ILE A 1 72 ? -5.891 13.465 12.022 1.00 92.81 72 ILE A O 1
ATOM 578 N N . GLY A 1 73 ? -6.793 11.580 12.863 1.00 87.88 73 GLY A N 1
ATOM 579 C CA . GLY A 1 73 ? -8.146 11.792 12.368 1.00 87.88 73 GLY A CA 1
ATOM 580 C C . GLY A 1 73 ? -9.156 11.207 13.341 1.00 87.88 73 GLY A C 1
ATOM 581 O O . GLY A 1 73 ? -9.054 10.047 13.738 1.00 87.88 73 GLY A O 1
ATOM 582 N N . ASN A 1 74 ? -10.143 12.012 13.735 1.00 85.38 74 ASN A N 1
ATOM 583 C CA . ASN A 1 74 ? -11.129 11.638 14.749 1.00 85.38 74 ASN A CA 1
ATOM 584 C C . ASN A 1 74 ? -10.450 11.173 16.056 1.00 85.38 74 ASN A C 1
ATOM 586 O O . ASN A 1 74 ? -9.744 11.950 16.692 1.00 85.38 74 ASN A O 1
ATOM 590 N N . LEU A 1 75 ? -10.658 9.910 16.445 1.00 88.50 75 LEU A N 1
ATOM 591 C CA . LEU A 1 75 ? -10.076 9.269 17.629 1.00 88.50 75 LEU A CA 1
ATOM 592 C C . LEU A 1 75 ? -9.007 8.230 17.268 1.00 88.50 75 LEU A C 1
ATOM 594 O O . LEU A 1 75 ? -8.666 7.396 18.105 1.00 88.50 75 LEU A O 1
ATOM 598 N N . ILE A 1 76 ? -8.499 8.265 16.033 1.00 91.12 76 ILE A N 1
ATOM 599 C CA . ILE A 1 76 ? -7.506 7.333 15.501 1.00 91.12 76 ILE A CA 1
ATOM 600 C C . ILE A 1 76 ? -6.236 8.101 15.121 1.00 91.12 76 ILE A C 1
ATOM 602 O O . ILE A 1 76 ? -6.281 9.145 14.466 1.00 91.12 76 ILE A O 1
ATOM 606 N N . LYS A 1 77 ? -5.090 7.548 15.516 1.00 94.75 77 LYS A N 1
ATOM 607 C CA . LYS A 1 77 ? -3.755 7.995 15.122 1.00 94.75 77 LYS A CA 1
ATOM 608 C C . LYS A 1 77 ? -3.045 6.877 14.376 1.00 94.75 77 LYS A C 1
ATOM 610 O O . LYS A 1 77 ? -2.930 5.771 14.902 1.00 94.75 77 LYS A O 1
ATOM 615 N N . TRP A 1 78 ? -2.551 7.194 13.187 1.00 96.94 78 TRP A N 1
ATOM 616 C CA . TRP A 1 78 ? -1.641 6.357 12.420 1.00 96.94 78 TRP A CA 1
ATOM 617 C C . TRP A 1 78 ? -0.218 6.870 12.568 1.00 96.94 78 TRP A C 1
ATOM 619 O O . TRP A 1 78 ? 0.055 8.021 12.233 1.00 96.94 78 TRP A O 1
ATOM 629 N N . ASP A 1 79 ? 0.678 5.988 12.988 1.00 96.81 79 ASP A N 1
ATOM 630 C CA . ASP A 1 79 ? 2.118 6.199 12.918 1.00 96.81 79 ASP A CA 1
ATOM 631 C C . ASP A 1 79 ? 2.661 5.321 11.792 1.00 96.81 79 ASP A C 1
ATOM 633 O O . ASP A 1 79 ? 2.438 4.107 11.774 1.00 96.81 79 ASP A O 1
ATOM 637 N N . ILE A 1 80 ? 3.328 5.943 10.826 1.00 96.44 80 ILE A N 1
ATOM 638 C CA . ILE A 1 80 ? 3.780 5.297 9.595 1.00 96.44 80 ILE A CA 1
ATOM 639 C C . ILE A 1 80 ? 5.276 5.516 9.486 1.00 96.44 80 ILE A C 1
ATOM 641 O O . ILE A 1 80 ? 5.731 6.660 9.503 1.00 96.44 80 ILE A O 1
ATOM 645 N N . CYS A 1 81 ? 6.022 4.431 9.322 1.00 93.56 81 CYS A N 1
ATOM 646 C CA . CYS A 1 81 ? 7.456 4.455 9.084 1.00 93.56 81 CYS A CA 1
ATOM 647 C C . CYS A 1 81 ? 7.784 3.618 7.846 1.00 93.56 81 CYS A C 1
ATOM 649 O O . CYS A 1 81 ? 7.332 2.484 7.718 1.00 93.56 81 CYS A O 1
ATOM 651 N N . VAL A 1 82 ? 8.586 4.170 6.944 1.00 88.81 82 VAL A N 1
ATOM 652 C CA . VAL A 1 82 ? 9.139 3.495 5.772 1.00 88.81 82 VAL A CA 1
ATOM 653 C C . VAL A 1 82 ? 10.647 3.419 5.954 1.00 88.81 82 VAL A C 1
ATOM 655 O O . VAL A 1 82 ? 11.302 4.430 6.211 1.00 88.81 82 VAL A O 1
ATOM 658 N N . ASP A 1 83 ? 11.186 2.213 5.833 1.00 81.25 83 ASP A N 1
ATOM 659 C CA . ASP A 1 83 ? 12.620 1.964 5.901 1.00 81.25 83 ASP A CA 1
ATOM 660 C C . ASP A 1 83 ? 13.006 0.889 4.894 1.00 81.25 83 ASP A C 1
ATOM 662 O O . ASP A 1 83 ? 12.357 -0.151 4.853 1.00 81.25 83 ASP A O 1
ATOM 666 N N . ASP A 1 84 ? 14.033 1.147 4.087 1.00 74.25 84 ASP A N 1
ATOM 667 C CA . ASP A 1 84 ? 14.519 0.325 2.973 1.00 74.25 84 ASP A CA 1
ATOM 668 C C . ASP A 1 84 ? 13.422 -0.458 2.231 1.00 74.25 84 ASP A C 1
ATOM 670 O O . ASP A 1 84 ? 12.836 0.033 1.281 1.00 74.25 84 ASP A O 1
ATOM 674 N N . ASN A 1 85 ? 13.100 -1.673 2.679 1.00 77.56 85 ASN A N 1
ATOM 675 C CA . ASN A 1 85 ? 12.122 -2.566 2.050 1.00 77.56 85 ASN A CA 1
ATOM 676 C C . ASN A 1 85 ? 10.945 -2.889 2.973 1.00 77.56 85 ASN A C 1
ATOM 678 O O . ASN A 1 85 ? 10.407 -3.994 2.929 1.00 77.56 85 ASN A O 1
ATOM 682 N N . LYS A 1 86 ? 10.583 -1.976 3.867 1.00 87.44 86 LYS A N 1
ATOM 683 C CA . LYS A 1 86 ? 9.612 -2.229 4.922 1.00 87.44 86 LYS A CA 1
ATOM 684 C C . LYS A 1 86 ? 8.732 -1.019 5.177 1.00 87.44 86 LYS A C 1
ATOM 686 O O . LYS A 1 86 ? 9.200 0.117 5.184 1.00 87.44 86 LYS A O 1
ATOM 691 N N . ILE A 1 87 ? 7.457 -1.283 5.433 1.00 91.88 87 ILE A N 1
ATOM 692 C CA . ILE A 1 87 ? 6.527 -0.303 5.986 1.00 91.88 87 ILE A CA 1
ATOM 693 C C . ILE A 1 87 ? 6.040 -0.820 7.332 1.00 91.88 87 ILE A C 1
ATOM 695 O O . ILE A 1 87 ? 5.435 -1.890 7.416 1.00 91.88 87 ILE A O 1
ATOM 699 N N . ASP A 1 88 ? 6.310 -0.043 8.373 1.00 94.62 88 ASP A N 1
ATOM 700 C CA . ASP A 1 88 ? 5.746 -0.207 9.702 1.00 94.62 88 ASP A CA 1
ATOM 701 C C . ASP A 1 88 ? 4.571 0.745 9.888 1.00 94.62 88 ASP A C 1
ATOM 703 O O . ASP A 1 88 ? 4.651 1.940 9.607 1.00 94.62 88 ASP A O 1
ATOM 707 N N . LEU A 1 89 ? 3.477 0.193 10.392 1.00 96.31 89 LEU A N 1
ATOM 708 C CA . LEU A 1 89 ? 2.248 0.899 10.696 1.00 96.31 89 LEU A CA 1
ATOM 709 C C . LEU A 1 89 ? 1.883 0.617 12.144 1.00 96.31 89 LEU A C 1
ATOM 711 O O . LEU A 1 89 ? 1.894 -0.538 12.578 1.00 96.31 89 LEU A O 1
ATOM 715 N N . ALA A 1 90 ? 1.506 1.651 12.879 1.00 96.81 90 ALA A N 1
ATOM 716 C CA . ALA A 1 90 ? 0.877 1.514 14.178 1.00 96.81 90 ALA A CA 1
ATOM 717 C C . ALA A 1 90 ? -0.406 2.337 14.214 1.00 96.81 90 ALA A C 1
ATOM 719 O O . ALA A 1 90 ? -0.434 3.476 13.754 1.00 96.81 90 ALA A O 1
ATOM 720 N N . VAL A 1 91 ? -1.461 1.750 14.771 1.00 95.31 91 VAL A N 1
ATOM 721 C CA . VAL A 1 91 ? -2.735 2.434 14.991 1.00 95.31 91 VAL A CA 1
ATOM 722 C C . VAL A 1 91 ? -2.971 2.553 16.485 1.00 95.31 91 VAL A C 1
ATOM 724 O O . VAL A 1 91 ? -2.906 1.558 17.214 1.00 95.31 91 VAL A O 1
ATOM 727 N N . SER A 1 92 ? -3.250 3.773 16.931 1.00 94.06 92 SER A N 1
ATOM 728 C CA . SER A 1 92 ? -3.553 4.101 18.322 1.00 94.06 92 SER A CA 1
ATOM 729 C C . SER A 1 92 ? -4.883 4.840 18.429 1.00 94.06 92 SER A C 1
ATOM 731 O O . SER A 1 92 ? -5.263 5.562 17.509 1.00 94.06 92 SER A O 1
ATOM 733 N N . THR A 1 93 ? -5.570 4.709 19.563 1.00 91.00 93 THR A N 1
ATOM 734 C CA . THR A 1 93 ? -6.829 5.420 19.831 1.00 91.00 93 THR A CA 1
ATOM 735 C C . THR A 1 93 ? -6.849 6.080 21.191 1.00 91.00 93 THR A C 1
ATOM 737 O O . THR A 1 93 ? -6.225 5.594 22.136 1.00 91.00 93 THR A O 1
ATOM 740 N N . ILE A 1 94 ? -7.653 7.128 21.317 1.00 87.50 94 ILE A N 1
ATOM 741 C CA . ILE A 1 94 ? -8.003 7.707 22.611 1.00 87.50 94 ILE A CA 1
ATOM 742 C C . ILE A 1 94 ? -9.289 7.043 23.114 1.00 87.50 94 ILE A C 1
ATOM 744 O O . ILE A 1 94 ? -10.308 7.044 22.430 1.00 87.50 94 ILE A O 1
ATOM 748 N N . SER A 1 95 ? -9.260 6.482 24.324 1.00 77.25 95 SER A N 1
ATOM 749 C CA . SER A 1 95 ? -10.482 6.062 25.022 1.00 77.25 95 SER A CA 1
ATOM 750 C C . SER A 1 95 ? -11.167 7.273 25.657 1.00 77.25 95 SER A C 1
ATOM 752 O O . SER A 1 95 ? -10.463 8.118 26.203 1.00 77.25 95 SER A O 1
ATOM 754 N N . ASN A 1 96 ? -12.505 7.303 25.700 1.00 64.31 96 ASN A N 1
ATOM 755 C CA . ASN A 1 96 ? -13.345 8.425 26.177 1.00 64.31 96 ASN A CA 1
ATOM 756 C C . ASN A 1 96 ? -12.994 9.039 27.555 1.00 64.31 96 ASN A C 1
ATOM 758 O O . ASN A 1 96 ? -13.533 10.088 27.900 1.00 64.31 96 ASN A O 1
ATOM 762 N N . HIS A 1 97 ? -12.131 8.406 28.352 1.00 64.94 97 HIS A N 1
ATOM 763 C CA . HIS A 1 97 ? -11.745 8.855 29.692 1.00 64.94 97 HIS A CA 1
ATOM 764 C C . HIS A 1 97 ? -10.262 9.236 29.843 1.00 64.94 97 HIS A C 1
ATOM 766 O O . HIS A 1 97 ? -9.892 9.732 30.903 1.00 64.94 97 HIS A O 1
ATOM 772 N N . ASN A 1 98 ? -9.433 9.053 28.808 1.00 64.69 98 ASN A N 1
ATOM 773 C CA . ASN A 1 98 ? -8.005 9.391 28.836 1.00 64.69 98 ASN A CA 1
ATOM 774 C C . ASN A 1 98 ? -7.676 10.437 27.766 1.00 64.69 98 ASN A C 1
ATOM 776 O O . ASN A 1 98 ? -8.351 10.526 26.750 1.00 64.69 98 ASN A O 1
ATOM 780 N N . THR A 1 99 ? -6.605 11.201 27.973 1.00 77.31 99 THR A N 1
ATOM 781 C CA . THR A 1 99 ? -6.019 12.094 26.955 1.00 77.31 99 THR A CA 1
ATOM 782 C C . THR A 1 99 ? -4.828 11.461 26.230 1.00 77.31 99 THR A C 1
ATOM 784 O O . THR A 1 99 ? -4.257 12.074 25.334 1.00 77.31 99 THR A O 1
ATOM 787 N N . GLU A 1 100 ? -4.428 10.250 26.624 1.00 86.88 100 GLU A N 1
ATOM 788 C CA . GLU A 1 100 ? -3.272 9.536 26.079 1.00 86.88 100 GLU A CA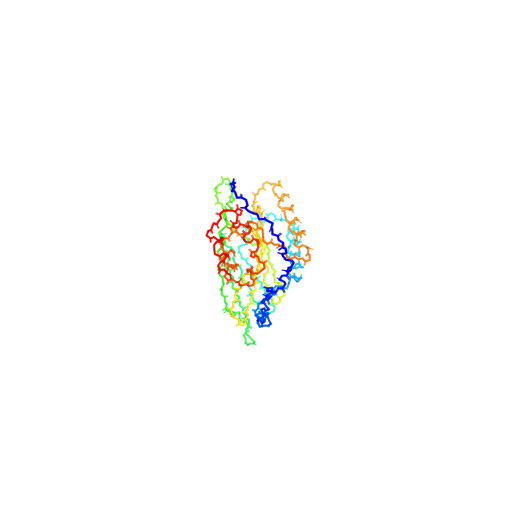 1
ATOM 789 C C . GLU A 1 100 ? -3.673 8.568 24.958 1.00 86.88 100 GLU A C 1
ATOM 791 O O . GLU A 1 100 ? -4.703 7.891 25.026 1.00 86.88 100 GLU A O 1
ATOM 796 N N . TRP A 1 101 ? -2.831 8.494 23.924 1.00 90.12 101 TRP A N 1
ATOM 797 C CA . TRP A 1 101 ? -2.984 7.558 22.813 1.00 90.12 101 TRP A CA 1
ATOM 798 C C . TRP A 1 101 ? -2.613 6.142 23.250 1.00 90.12 101 TRP A C 1
ATOM 800 O O . TRP A 1 101 ? -1.463 5.872 23.592 1.00 90.12 101 TRP A O 1
ATOM 810 N N . ASN A 1 102 ? -3.569 5.219 23.169 1.00 91.44 102 ASN A N 1
ATOM 811 C CA . ASN A 1 102 ? -3.343 3.807 23.450 1.00 91.44 102 ASN A CA 1
ATOM 812 C C . ASN A 1 102 ? -3.117 3.045 22.147 1.00 91.44 102 ASN A C 1
ATOM 814 O O . ASN A 1 102 ? -3.980 3.046 21.269 1.00 91.44 102 ASN A O 1
ATOM 818 N N . LEU A 1 103 ? -1.978 2.366 22.033 1.00 93.44 103 LEU A N 1
ATOM 819 C CA . LEU A 1 103 ? -1.686 1.500 20.896 1.00 93.44 103 LEU A CA 1
ATOM 820 C C . LEU A 1 103 ? -2.695 0.345 20.821 1.00 93.44 103 LEU A C 1
ATOM 822 O O . LEU A 1 103 ? -2.819 -0.430 21.768 1.00 93.44 103 LEU A O 1
ATOM 826 N N . ILE A 1 104 ? -3.340 0.181 19.666 1.00 92.31 104 ILE A N 1
ATOM 827 C CA . ILE A 1 104 ? -4.214 -0.963 19.382 1.00 92.31 104 ILE A CA 1
ATOM 828 C C . ILE A 1 104 ? -3.436 -2.075 18.688 1.00 92.31 104 ILE A C 1
ATOM 830 O O . ILE A 1 104 ? -3.510 -3.235 19.093 1.00 92.31 104 ILE A O 1
ATOM 834 N N . ILE A 1 105 ? -2.725 -1.734 17.613 1.00 95.50 105 ILE A N 1
ATOM 835 C CA . ILE A 1 105 ? -2.112 -2.724 16.730 1.00 95.50 105 ILE A CA 1
ATOM 836 C C . ILE A 1 105 ? -0.895 -2.161 16.001 1.00 95.50 105 ILE A C 1
ATOM 838 O O . ILE A 1 105 ? -0.806 -0.964 15.730 1.00 95.50 105 ILE A O 1
ATOM 842 N N . ARG A 1 106 ? 0.028 -3.064 15.656 1.00 96.25 106 ARG A N 1
ATOM 843 C CA . ARG A 1 106 ? 1.098 -2.838 14.689 1.00 96.25 106 ARG A CA 1
ATOM 844 C C . ARG A 1 106 ? 0.973 -3.784 13.502 1.00 96.25 106 ARG A C 1
ATOM 846 O O . ARG A 1 106 ? 0.555 -4.930 13.662 1.00 96.25 106 ARG A O 1
ATOM 853 N N . ARG A 1 107 ? 1.394 -3.316 12.333 1.00 93.88 107 ARG A N 1
ATOM 854 C CA . ARG A 1 107 ? 1.596 -4.122 11.131 1.00 93.88 107 ARG A CA 1
ATOM 855 C C . ARG A 1 107 ? 2.940 -3.773 10.521 1.00 93.88 107 ARG A C 1
ATOM 857 O O . ARG A 1 107 ? 3.312 -2.609 10.462 1.00 93.88 107 ARG A O 1
ATOM 864 N N . THR A 1 108 ? 3.613 -4.796 10.029 1.00 92.62 108 THR A N 1
ATOM 865 C CA . THR A 1 108 ? 4.859 -4.669 9.293 1.00 92.62 108 THR A CA 1
ATOM 866 C C . THR A 1 108 ? 4.697 -5.396 7.972 1.00 92.62 108 THR A C 1
ATOM 868 O O . THR A 1 108 ? 4.442 -6.600 7.974 1.00 92.62 108 THR A O 1
ATOM 871 N N . ASP A 1 109 ? 4.878 -4.686 6.865 1.00 89.75 109 ASP A N 1
ATOM 872 C CA . ASP A 1 109 ? 4.918 -5.280 5.532 1.00 89.75 109 ASP A CA 1
ATOM 873 C C . ASP A 1 109 ? 6.306 -5.141 4.928 1.00 89.75 109 ASP A C 1
ATOM 875 O O . ASP A 1 109 ? 6.881 -4.055 4.918 1.00 89.75 109 ASP A O 1
ATOM 879 N N . ASN A 1 110 ? 6.823 -6.248 4.400 1.00 87.19 110 ASN A N 1
ATOM 880 C CA . ASN A 1 110 ? 8.079 -6.266 3.666 1.00 87.19 110 ASN A CA 1
ATOM 881 C C . ASN A 1 110 ? 7.789 -6.147 2.165 1.00 87.19 110 ASN A C 1
ATOM 883 O O . ASN A 1 110 ? 7.091 -6.980 1.583 1.00 87.19 110 ASN A O 1
ATOM 887 N N . TYR A 1 111 ? 8.363 -5.132 1.539 1.00 78.50 111 TYR A N 1
ATOM 888 C CA . TYR A 1 111 ? 8.284 -4.846 0.117 1.00 78.50 111 TYR A CA 1
ATOM 889 C C . TYR A 1 111 ? 9.672 -4.977 -0.490 1.00 78.50 111 TYR A C 1
ATOM 891 O O . TYR A 1 111 ? 10.396 -3.997 -0.629 1.00 78.50 111 TYR A O 1
ATOM 899 N N . TYR A 1 112 ? 10.054 -6.205 -0.839 1.00 74.81 112 TYR A N 1
ATOM 900 C CA . TYR A 1 112 ? 11.299 -6.426 -1.562 1.00 74.81 112 TYR A CA 1
ATOM 901 C C . TYR A 1 112 ? 11.145 -5.911 -2.993 1.00 74.81 112 TYR A C 1
ATOM 903 O O . TYR A 1 112 ? 10.534 -6.559 -3.845 1.00 74.81 112 TYR A O 1
ATOM 911 N N . CYS A 1 113 ? 11.653 -4.707 -3.239 1.00 70.69 113 CYS A N 1
ATOM 912 C CA . CYS A 1 113 ? 11.629 -4.106 -4.558 1.00 70.69 113 CYS A CA 1
ATOM 913 C C . CYS A 1 113 ? 12.853 -4.588 -5.357 1.00 70.69 113 CYS A C 1
ATOM 915 O O . CYS A 1 113 ? 13.990 -4.346 -4.943 1.00 70.69 113 CYS A O 1
ATOM 917 N N . PRO A 1 114 ? 12.677 -5.243 -6.523 1.00 64.44 114 PRO A N 1
ATOM 918 C CA . PRO A 1 114 ? 13.813 -5.682 -7.337 1.00 64.44 114 PRO A CA 1
ATOM 919 C C . PRO A 1 114 ? 14.549 -4.506 -8.000 1.00 64.44 114 PRO A C 1
ATOM 921 O O . PRO A 1 114 ? 15.648 -4.676 -8.531 1.00 64.44 114 PRO A O 1
ATOM 924 N N . TYR A 1 115 ? 13.951 -3.312 -7.988 1.00 66.88 115 TYR A N 1
ATOM 925 C CA . TYR A 1 115 ? 14.528 -2.107 -8.560 1.00 66.88 115 TYR A CA 1
ATOM 926 C C . TYR A 1 115 ? 15.499 -1.466 -7.574 1.00 66.88 115 TYR A C 1
ATOM 928 O O . TYR A 1 115 ? 15.109 -0.682 -6.716 1.00 66.88 115 TYR A O 1
ATOM 936 N N . LYS A 1 116 ? 16.784 -1.784 -7.735 1.00 62.53 116 LYS A N 1
ATOM 937 C CA . LYS A 1 116 ? 17.867 -1.060 -7.065 1.00 62.53 116 LYS A CA 1
ATOM 938 C C . LYS A 1 116 ? 18.217 0.175 -7.885 1.00 62.53 116 LYS A C 1
ATOM 940 O O . LYS A 1 116 ? 18.549 0.049 -9.067 1.00 62.53 116 LYS A O 1
ATOM 945 N N . PHE A 1 117 ? 18.173 1.357 -7.280 1.00 60.06 117 PHE A N 1
ATOM 946 C CA . PHE A 1 117 ? 18.654 2.560 -7.952 1.00 60.06 117 PHE A CA 1
ATOM 947 C C . PHE A 1 117 ? 20.182 2.583 -7.896 1.00 60.06 117 PHE A C 1
ATOM 949 O O . PHE A 1 117 ? 20.785 2.429 -6.833 1.00 60.06 117 PHE A O 1
ATOM 956 N N . VAL A 1 118 ? 20.811 2.730 -9.064 1.00 51.94 118 VAL A N 1
ATOM 957 C CA . VAL A 1 118 ? 22.263 2.880 -9.178 1.00 51.94 118 VAL A CA 1
ATOM 958 C C . VAL A 1 118 ? 22.593 4.350 -8.962 1.00 51.94 118 VAL A C 1
ATOM 960 O O . VAL A 1 118 ? 22.249 5.187 -9.796 1.00 51.94 118 VAL A O 1
ATOM 963 N N . LEU A 1 119 ? 23.266 4.660 -7.857 1.00 54.16 119 LEU A N 1
ATOM 964 C CA . LEU A 1 119 ? 23.942 5.940 -7.669 1.00 54.16 119 LEU A CA 1
ATOM 965 C C . LEU A 1 119 ? 25.452 5.726 -7.790 1.00 54.16 119 LEU A C 1
ATOM 967 O O . LEU A 1 119 ? 25.956 4.613 -7.632 1.00 54.16 119 LEU A O 1
ATOM 971 N N . SER A 1 120 ? 26.185 6.804 -8.065 1.00 49.94 120 SER A N 1
ATOM 972 C CA . SER A 1 120 ? 27.641 6.806 -8.276 1.00 49.94 120 SER A CA 1
ATOM 973 C C . SER A 1 120 ? 28.455 6.157 -7.144 1.00 49.94 120 SER A C 1
ATOM 975 O O . SER A 1 120 ? 29.589 5.757 -7.390 1.00 49.94 120 SER A O 1
ATOM 977 N N . ASN A 1 121 ? 27.872 5.985 -5.949 1.00 49.44 121 ASN A N 1
ATOM 978 C CA . ASN A 1 121 ? 28.527 5.416 -4.767 1.00 49.44 121 ASN A CA 1
ATOM 979 C C . ASN A 1 121 ? 27.893 4.103 -4.245 1.00 49.44 121 ASN A C 1
ATOM 981 O O . ASN A 1 121 ? 28.274 3.646 -3.169 1.00 49.44 121 ASN A O 1
ATOM 985 N N . GLY A 1 122 ? 26.949 3.476 -4.966 1.00 55.22 122 GLY A N 1
ATOM 986 C CA . GLY A 1 122 ? 26.371 2.183 -4.567 1.00 55.22 122 GLY A CA 1
ATOM 987 C C . GLY A 1 122 ? 24.914 1.954 -4.984 1.00 55.22 122 GLY A C 1
ATOM 988 O O . GLY A 1 122 ? 24.302 2.770 -5.673 1.00 55.22 122 GLY A O 1
ATOM 989 N N . PHE A 1 123 ? 24.362 0.814 -4.554 1.00 54.50 123 PHE A N 1
ATOM 990 C CA . PHE A 1 123 ? 22.936 0.499 -4.673 1.00 54.50 123 PHE A CA 1
ATOM 991 C C . PHE A 1 123 ? 22.207 0.967 -3.415 1.00 54.50 123 PHE A C 1
ATOM 993 O O . PHE A 1 123 ? 22.521 0.486 -2.328 1.00 54.50 123 PHE A O 1
ATOM 1000 N N . TYR A 1 124 ? 21.223 1.850 -3.573 1.00 60.06 124 TYR A N 1
ATOM 1001 C CA . TYR A 1 124 ? 20.347 2.268 -2.479 1.00 60.06 124 TYR A CA 1
ATOM 1002 C C . TYR A 1 124 ? 18.945 1.716 -2.711 1.00 60.06 124 TYR A C 1
ATOM 1004 O O . TYR A 1 124 ? 18.396 1.827 -3.811 1.00 60.06 124 TYR A O 1
ATOM 1012 N N . ASN A 1 125 ? 18.397 1.114 -1.658 1.00 61.28 125 ASN A N 1
ATOM 1013 C CA . ASN A 1 125 ? 17.008 0.668 -1.591 1.00 61.28 125 ASN A CA 1
ATOM 1014 C C . ASN A 1 125 ? 16.201 1.545 -0.635 1.00 61.28 125 ASN A C 1
ATOM 1016 O O . ASN A 1 125 ? 15.118 1.152 -0.229 1.00 61.28 125 ASN A O 1
ATOM 1020 N N . ASP A 1 126 ? 16.723 2.708 -0.251 1.00 71.81 126 ASP A N 1
ATOM 1021 C CA . ASP A 1 126 ? 16.031 3.585 0.671 1.00 71.81 126 ASP A CA 1
ATOM 1022 C C . ASP A 1 126 ? 14.692 3.999 0.046 1.00 71.81 126 ASP A C 1
ATOM 1024 O O . ASP A 1 126 ? 14.590 4.470 -1.091 1.00 71.81 126 ASP A O 1
ATOM 1028 N N . HIS A 1 127 ? 13.622 3.764 0.785 1.00 80.69 127 HIS A N 1
ATOM 1029 C CA . HIS A 1 127 ? 12.291 4.183 0.400 1.00 80.69 127 HIS A CA 1
ATOM 1030 C C . HIS A 1 127 ? 11.807 5.249 1.369 1.00 80.69 127 HIS A C 1
ATOM 1032 O O . HIS A 1 127 ? 12.136 5.239 2.554 1.00 80.69 127 HIS A O 1
ATOM 1038 N N . GLU A 1 128 ? 11.060 6.211 0.840 1.00 84.25 128 GLU A N 1
ATOM 1039 C CA . GLU A 1 128 ? 10.639 7.390 1.589 1.00 84.25 128 GLU A CA 1
ATOM 1040 C C . GLU A 1 128 ? 9.151 7.636 1.391 1.00 84.25 128 GLU A C 1
ATOM 1042 O O . GLU A 1 128 ? 8.562 7.237 0.379 1.00 84.25 128 GLU A O 1
ATOM 1047 N N . ILE A 1 129 ? 8.547 8.311 2.365 1.00 88.88 129 ILE A N 1
ATOM 1048 C CA . ILE A 1 129 ? 7.179 8.802 2.276 1.00 88.88 129 ILE A CA 1
ATOM 1049 C C . ILE A 1 129 ? 7.220 10.126 1.521 1.00 88.88 129 ILE A C 1
ATOM 1051 O O . ILE A 1 129 ? 7.725 11.124 2.028 1.00 88.88 129 ILE A O 1
ATOM 1055 N N . ILE A 1 130 ? 6.637 10.145 0.327 1.00 87.88 130 ILE A N 1
ATOM 1056 C CA . ILE A 1 130 ? 6.449 11.376 -0.443 1.00 87.88 130 ILE A CA 1
ATOM 1057 C C . ILE A 1 130 ? 5.303 12.170 0.185 1.00 87.88 130 ILE A C 1
ATOM 1059 O O . ILE A 1 130 ? 5.441 13.342 0.526 1.00 87.88 130 ILE A O 1
ATOM 1063 N N . ALA A 1 131 ? 4.157 11.516 0.372 1.00 90.94 131 ALA A N 1
ATOM 1064 C CA . ALA A 1 131 ? 2.989 12.118 0.992 1.00 90.94 131 ALA A CA 1
ATOM 1065 C C . ALA A 1 131 ? 2.059 11.043 1.559 1.00 90.94 131 ALA A C 1
ATOM 1067 O O . ALA A 1 131 ? 2.091 9.885 1.152 1.00 90.94 131 ALA A O 1
ATOM 1068 N N . SER A 1 132 ? 1.201 11.424 2.494 1.00 94.00 132 SER A N 1
ATOM 1069 C CA . SER A 1 132 ? 0.218 10.519 3.084 1.00 94.00 132 SER A CA 1
ATOM 1070 C C . SER A 1 132 ? -1.002 11.300 3.546 1.00 94.00 132 SER A C 1
ATOM 1072 O O . SER A 1 132 ? -0.897 12.480 3.894 1.00 94.00 132 SER A O 1
ATOM 1074 N N . SER A 1 133 ? -2.161 10.656 3.557 1.00 94.56 133 SER A N 1
ATOM 1075 C CA . SER A 1 133 ? -3.401 11.279 4.012 1.00 94.56 133 SER A CA 1
ATOM 1076 C C . SER A 1 133 ? -4.373 10.236 4.541 1.00 94.56 133 SER A C 1
ATOM 1078 O O . SER A 1 133 ? -4.373 9.091 4.087 1.00 94.56 133 SER A O 1
ATOM 1080 N N . LEU A 1 134 ? -5.203 10.653 5.495 1.00 93.44 134 LEU A N 1
ATOM 1081 C CA . LEU A 1 134 ? -6.360 9.874 5.900 1.00 93.44 134 LEU A CA 1
ATOM 1082 C C . LEU A 1 134 ? -7.505 10.130 4.926 1.00 93.44 134 LEU A C 1
ATOM 1084 O O . LEU A 1 134 ? -7.708 11.250 4.456 1.00 93.44 134 LEU A O 1
ATOM 1088 N N . PHE A 1 135 ? -8.282 9.097 4.657 1.00 88.00 135 PHE A N 1
ATOM 1089 C CA . PHE A 1 135 ? -9.531 9.195 3.920 1.00 88.00 135 PHE A CA 1
ATOM 1090 C C . PHE A 1 135 ? -10.570 8.285 4.575 1.00 88.00 135 PHE A C 1
ATOM 1092 O O . PHE A 1 135 ? -10.233 7.504 5.456 1.00 88.00 135 PHE A O 1
ATOM 1099 N N . ASN A 1 136 ? -11.840 8.474 4.210 1.00 75.31 136 ASN A N 1
ATOM 1100 C CA . ASN A 1 136 ? -13.000 7.652 4.579 1.00 75.31 136 ASN A CA 1
ATOM 1101 C C . ASN A 1 136 ? -12.802 6.636 5.735 1.00 75.31 136 ASN A C 1
ATOM 1103 O O . ASN A 1 136 ? -12.223 5.576 5.527 1.00 75.31 136 ASN A O 1
ATOM 1107 N N . ASN A 1 137 ? -13.365 6.913 6.919 1.00 77.81 137 ASN A N 1
ATOM 1108 C CA . ASN A 1 137 ? -13.256 6.084 8.138 1.00 77.81 137 ASN A CA 1
ATOM 1109 C C . ASN A 1 137 ? -11.846 5.954 8.747 1.00 77.81 137 ASN A C 1
ATOM 1111 O O . ASN A 1 137 ? -11.594 5.039 9.523 1.00 77.81 137 ASN A O 1
ATOM 1115 N N . ASN A 1 138 ? -10.965 6.926 8.498 1.00 83.31 138 ASN A N 1
ATOM 1116 C CA . ASN A 1 138 ? -9.579 6.938 8.987 1.00 83.31 138 ASN A CA 1
ATOM 1117 C C . ASN A 1 138 ? -8.710 5.830 8.375 1.00 83.31 138 ASN A C 1
ATOM 1119 O O . ASN A 1 138 ? -7.707 5.447 8.973 1.00 83.31 138 ASN A O 1
ATOM 1123 N N . ASP A 1 139 ? -9.062 5.357 7.181 1.00 91.00 139 ASP A N 1
ATOM 1124 C CA . ASP A 1 139 ? -8.141 4.607 6.335 1.00 91.00 139 ASP A CA 1
ATOM 1125 C C . ASP A 1 139 ? -7.016 5.520 5.866 1.00 91.00 139 ASP A C 1
ATOM 1127 O O . ASP A 1 139 ? -7.155 6.747 5.840 1.00 91.00 139 ASP A O 1
ATOM 1131 N N . VAL A 1 140 ? -5.886 4.932 5.486 1.00 94.44 140 VAL A N 1
ATOM 1132 C CA . VAL A 1 140 ? -4.705 5.697 5.107 1.00 94.44 140 VAL A CA 1
ATOM 1133 C C . VAL A 1 140 ? -4.238 5.356 3.704 1.00 94.44 140 VAL A C 1
ATOM 1135 O O . VAL A 1 140 ? -4.092 4.194 3.319 1.00 94.44 140 VAL A O 1
ATOM 1138 N N . VAL A 1 141 ? -3.986 6.408 2.932 1.00 95.06 141 VAL A N 1
ATOM 1139 C CA . VAL A 1 141 ? -3.268 6.340 1.666 1.00 95.06 141 VAL A CA 1
ATOM 1140 C C . VAL A 1 141 ? -1.856 6.872 1.872 1.00 95.06 141 VAL A C 1
ATOM 1142 O O . VAL A 1 141 ? -1.648 7.935 2.465 1.00 95.06 141 VAL A O 1
ATOM 1145 N N . ILE A 1 142 ? -0.881 6.121 1.373 1.00 94.44 142 ILE A N 1
ATOM 1146 C CA . ILE A 1 142 ? 0.542 6.423 1.501 1.00 94.44 142 ILE A CA 1
ATOM 1147 C C . ILE A 1 142 ? 1.139 6.421 0.100 1.00 94.44 142 ILE A C 1
ATOM 1149 O O . ILE A 1 142 ? 1.105 5.406 -0.591 1.00 94.44 142 ILE A O 1
ATOM 1153 N N . LEU A 1 143 ? 1.677 7.559 -0.321 1.00 92.56 143 LEU A N 1
ATOM 1154 C CA . LEU A 1 143 ? 2.481 7.691 -1.525 1.00 92.56 143 LEU A CA 1
ATOM 1155 C C . LEU A 1 143 ? 3.956 7.624 -1.125 1.00 92.56 143 LEU A C 1
ATOM 1157 O O . LEU A 1 143 ? 4.451 8.488 -0.399 1.00 92.56 143 LEU A O 1
ATOM 1161 N N . THR A 1 144 ? 4.650 6.600 -1.601 1.00 89.25 144 THR A N 1
ATOM 1162 C CA . THR A 1 144 ? 6.077 6.374 -1.375 1.00 89.25 144 THR A CA 1
ATOM 1163 C C . THR A 1 144 ? 6.860 6.499 -2.678 1.00 89.25 144 THR A C 1
ATOM 1165 O O . THR A 1 144 ? 6.298 6.608 -3.770 1.00 89.25 144 THR A O 1
ATOM 1168 N N . THR A 1 145 ? 8.183 6.431 -2.576 1.00 84.00 145 THR A N 1
ATOM 1169 C CA . THR A 1 145 ? 9.090 6.418 -3.733 1.00 84.00 145 THR A CA 1
ATOM 1170 C C . THR A 1 145 ? 8.953 5.183 -4.627 1.00 84.00 145 THR A C 1
ATOM 1172 O O . THR A 1 145 ? 9.426 5.206 -5.760 1.00 84.00 145 THR A O 1
ATOM 1175 N N . PHE A 1 146 ? 8.280 4.122 -4.175 1.00 85.06 146 PHE A N 1
ATOM 1176 C CA . PHE A 1 146 ? 8.073 2.906 -4.968 1.00 85.06 146 PHE A CA 1
ATOM 1177 C C . PHE A 1 146 ? 6.611 2.668 -5.362 1.00 85.06 146 PHE A C 1
ATOM 1179 O O . PHE A 1 146 ? 6.325 1.754 -6.135 1.00 85.06 146 PHE A O 1
ATOM 1186 N N . GLY A 1 147 ? 5.658 3.448 -4.851 1.00 90.12 147 GLY A N 1
ATOM 1187 C CA . GLY A 1 147 ? 4.256 3.253 -5.196 1.00 90.12 147 GLY A CA 1
ATOM 1188 C C . GLY A 1 147 ? 3.271 3.951 -4.279 1.00 90.12 147 GLY A C 1
ATOM 1189 O O . GLY A 1 147 ? 3.633 4.626 -3.323 1.00 90.12 147 GLY A O 1
ATOM 1190 N N . ILE A 1 148 ? 1.992 3.761 -4.581 1.00 93.38 148 ILE A N 1
ATOM 1191 C CA . ILE A 1 148 ? 0.890 4.185 -3.720 1.00 93.38 148 ILE A CA 1
ATOM 1192 C C . ILE A 1 148 ? 0.264 2.957 -3.061 1.00 93.38 148 ILE A C 1
ATOM 1194 O O . ILE A 1 148 ? 0.012 1.943 -3.722 1.00 93.38 148 ILE A O 1
ATOM 1198 N N . LEU A 1 149 ? 0.036 3.052 -1.755 1.00 93.75 149 LEU A N 1
ATOM 1199 C CA . LEU A 1 149 ? -0.514 1.993 -0.917 1.00 93.75 149 LEU A CA 1
ATOM 1200 C C . LEU A 1 149 ? -1.785 2.478 -0.227 1.00 93.75 149 LEU A C 1
ATOM 1202 O O . LEU A 1 149 ? -1.862 3.635 0.192 1.00 93.75 149 LEU A O 1
ATOM 1206 N N . ILE A 1 150 ? -2.756 1.577 -0.083 1.00 93.69 150 ILE A N 1
ATOM 1207 C CA . ILE A 1 150 ? -3.967 1.801 0.708 1.00 93.69 150 ILE A CA 1
ATOM 1208 C C . ILE A 1 150 ? -4.024 0.783 1.831 1.00 93.69 150 ILE A C 1
ATOM 1210 O O . ILE A 1 150 ? -4.079 -0.427 1.583 1.00 93.69 150 ILE A O 1
ATOM 1214 N N . TYR A 1 151 ? -4.099 1.299 3.049 1.00 93.19 151 TYR A N 1
ATOM 1215 C CA . TYR A 1 151 ? -4.311 0.512 4.244 1.00 93.19 151 TYR A CA 1
ATOM 1216 C C . TYR A 1 151 ? -5.630 0.870 4.904 1.00 93.19 151 TYR A C 1
ATOM 1218 O O . TYR A 1 151 ? -5.957 2.044 5.068 1.00 93.19 151 TYR A O 1
ATOM 1226 N N . THR A 1 152 ? -6.338 -0.167 5.332 1.00 91.38 152 THR A N 1
ATOM 1227 C CA . THR A 1 152 ? -7.574 -0.046 6.099 1.00 91.38 152 THR A CA 1
ATOM 1228 C C . THR A 1 152 ? -7.358 -0.611 7.489 1.00 91.38 152 THR A C 1
ATOM 1230 O O . THR A 1 152 ? -6.691 -1.642 7.662 1.00 91.38 152 THR A O 1
ATOM 1233 N N . PHE A 1 153 ? -7.904 0.083 8.483 1.00 90.94 153 PHE A N 1
ATOM 1234 C CA . PHE A 1 153 ? -7.920 -0.378 9.864 1.00 90.94 153 PHE A CA 1
ATOM 1235 C C . PHE A 1 153 ? -9.315 -0.874 10.232 1.00 90.94 153 PHE A C 1
ATOM 1237 O O . PHE A 1 153 ? -10.291 -0.130 10.186 1.00 90.94 153 PHE A O 1
ATOM 1244 N N . SER A 1 154 ? -9.382 -2.132 10.659 1.00 87.94 154 SER A N 1
ATOM 1245 C CA . SER A 1 154 ? -10.601 -2.743 11.167 1.00 87.94 154 SER A CA 1
ATOM 1246 C C . SER A 1 154 ? -10.559 -2.757 12.688 1.00 87.94 154 SER A C 1
ATOM 1248 O O . SER A 1 154 ? -9.830 -3.553 13.288 1.00 87.94 154 SER A O 1
ATOM 1250 N N . GLU A 1 155 ? -11.347 -1.892 13.326 1.00 83.88 155 GLU A N 1
ATOM 1251 C CA . GLU A 1 155 ? -11.434 -1.831 14.790 1.00 83.88 155 GLU A CA 1
ATOM 1252 C C . GLU A 1 155 ? -12.003 -3.134 15.373 1.00 83.88 155 GLU A C 1
ATOM 1254 O O . GLU A 1 155 ? -11.471 -3.670 16.345 1.00 83.88 155 GLU A O 1
ATOM 1259 N N . ASN A 1 156 ? -13.020 -3.701 14.714 1.00 84.00 156 ASN A N 1
ATOM 1260 C CA . ASN A 1 156 ? -13.684 -4.940 15.131 1.00 84.00 156 ASN A CA 1
ATOM 1261 C C . ASN A 1 156 ? -12.728 -6.134 15.135 1.00 84.00 156 ASN A C 1
ATOM 1263 O O . ASN A 1 156 ? -12.658 -6.885 16.107 1.00 84.00 156 ASN A O 1
ATOM 1267 N N . ASN A 1 157 ? -11.982 -6.297 14.042 1.00 84.50 157 ASN A N 1
ATOM 1268 C CA . ASN A 1 157 ? -11.039 -7.401 13.890 1.00 84.50 157 ASN A CA 1
ATOM 1269 C C . ASN A 1 157 ? -9.677 -7.095 14.522 1.00 84.50 157 ASN A C 1
ATOM 1271 O O . ASN A 1 157 ? -8.819 -7.975 14.554 1.00 84.50 157 ASN A O 1
ATOM 1275 N N . LYS A 1 158 ? -9.477 -5.857 15.004 1.00 87.81 158 LYS A N 1
ATOM 1276 C CA . LYS A 1 158 ? -8.187 -5.315 15.445 1.00 87.81 158 LYS A CA 1
ATOM 1277 C C . LYS A 1 158 ? -7.095 -5.706 14.460 1.00 87.81 158 LYS A C 1
ATOM 1279 O O . LYS A 1 158 ? -6.140 -6.383 14.822 1.00 87.81 158 LYS A O 1
ATOM 1284 N N . SER A 1 159 ? -7.279 -5.335 13.198 1.00 90.00 159 SER A N 1
ATOM 1285 C CA . SER A 1 159 ? -6.390 -5.721 12.103 1.00 90.00 159 SER A CA 1
ATOM 1286 C C . SER A 1 159 ? -6.102 -4.536 11.196 1.00 90.00 159 SER A C 1
ATOM 1288 O O . SER A 1 159 ? -6.974 -3.703 10.962 1.00 90.00 159 SER A O 1
ATOM 1290 N N . ILE A 1 160 ? -4.898 -4.501 10.632 1.00 92.25 160 ILE A N 1
ATOM 1291 C CA . ILE A 1 160 ? -4.556 -3.612 9.521 1.00 92.25 160 ILE A CA 1
ATOM 1292 C C . ILE A 1 160 ? -4.431 -4.472 8.266 1.00 92.25 160 ILE A C 1
ATOM 1294 O O . ILE A 1 160 ? -3.711 -5.477 8.282 1.00 92.25 160 ILE A O 1
ATOM 1298 N N . SER A 1 161 ? -5.085 -4.060 7.185 1.00 90.06 161 SER A N 1
ATOM 1299 C CA . SER A 1 161 ? -5.083 -4.763 5.900 1.00 90.06 161 SER A CA 1
ATOM 1300 C C . SER A 1 161 ? -4.548 -3.859 4.799 1.00 90.06 161 SER A C 1
ATOM 1302 O O . SER A 1 161 ? -4.986 -2.720 4.664 1.00 90.06 161 SER A O 1
ATOM 1304 N N . LEU A 1 162 ? -3.616 -4.375 3.997 1.00 91.50 162 LEU A N 1
ATOM 1305 C CA . LEU A 1 162 ? -3.244 -3.758 2.728 1.00 91.50 162 LEU A CA 1
ATOM 1306 C C . LEU A 1 162 ? -4.305 -4.127 1.690 1.00 91.50 162 LEU A C 1
ATOM 1308 O O . LEU A 1 162 ? -4.415 -5.293 1.310 1.00 91.50 162 LEU A O 1
ATOM 1312 N N . ASN A 1 163 ? -5.067 -3.144 1.225 1.00 89.69 163 ASN A N 1
ATOM 1313 C CA . ASN A 1 163 ? -6.167 -3.383 0.290 1.00 89.69 163 ASN A CA 1
ATOM 1314 C C . ASN A 1 163 ? -5.799 -3.069 -1.164 1.00 89.69 163 ASN A C 1
ATOM 1316 O O . ASN A 1 163 ? -6.437 -3.568 -2.095 1.00 89.69 163 ASN A O 1
ATOM 1320 N N . TYR A 1 164 ? -4.764 -2.259 -1.375 1.00 91.44 164 TYR A N 1
ATOM 1321 C CA . TYR A 1 164 ? -4.324 -1.884 -2.709 1.00 91.44 164 TYR A CA 1
ATOM 1322 C C . TYR A 1 164 ? -2.855 -1.479 -2.724 1.00 91.44 164 TYR A C 1
ATOM 1324 O O . TYR A 1 164 ? -2.398 -0.741 -1.848 1.00 91.44 164 TYR A O 1
ATOM 1332 N N . PHE A 1 165 ? -2.152 -1.911 -3.767 1.00 92.44 165 PHE A N 1
ATOM 1333 C CA . PHE A 1 165 ? -0.799 -1.477 -4.069 1.00 92.44 165 PHE A CA 1
ATOM 1334 C C . PHE A 1 165 ? -0.611 -1.275 -5.573 1.00 92.44 165 PHE A C 1
ATOM 1336 O O . PHE A 1 165 ? -0.889 -2.161 -6.389 1.00 92.44 165 PHE A O 1
ATOM 1343 N N . TYR A 1 166 ? -0.075 -0.113 -5.935 1.00 93.06 166 TYR A N 1
ATOM 1344 C CA . TYR A 1 166 ? 0.326 0.187 -7.301 1.00 93.06 166 TYR A CA 1
ATOM 1345 C C . TYR A 1 166 ? 1.759 0.696 -7.333 1.00 93.06 166 TYR A C 1
ATOM 1347 O O . TYR A 1 166 ? 2.050 1.783 -6.828 1.00 93.06 166 TYR A O 1
ATOM 1355 N N . PHE A 1 167 ? 2.638 -0.089 -7.955 1.00 90.75 167 PHE A N 1
ATOM 1356 C CA . PHE A 1 167 ? 4.039 0.253 -8.108 1.00 90.75 167 PHE A CA 1
ATOM 1357 C C . PHE A 1 167 ? 4.202 1.460 -9.029 1.00 90.75 167 PHE A C 1
ATOM 1359 O O . PHE A 1 167 ? 3.613 1.532 -10.113 1.00 90.75 167 PHE A O 1
ATOM 1366 N N . MET A 1 168 ? 5.028 2.404 -8.601 1.00 87.81 168 MET A N 1
ATOM 1367 C CA . MET A 1 168 ? 5.373 3.604 -9.345 1.00 87.81 168 MET A CA 1
ATOM 1368 C C . MET A 1 168 ? 6.882 3.706 -9.420 1.00 87.81 168 MET A C 1
ATOM 1370 O O . MET A 1 168 ? 7.577 3.635 -8.410 1.00 87.81 168 MET A O 1
ATOM 1374 N N . LYS A 1 169 ? 7.396 3.904 -10.629 1.00 78.06 169 LYS A N 1
ATOM 1375 C CA . LYS A 1 169 ? 8.831 4.050 -10.843 1.00 78.06 169 LYS A CA 1
ATOM 1376 C C . LYS A 1 169 ? 9.231 5.515 -10.652 1.00 78.06 169 LYS A C 1
ATOM 1378 O O . LYS A 1 169 ? 9.412 6.225 -11.639 1.00 78.06 169 LYS A O 1
ATOM 1383 N N . PHE A 1 170 ? 9.338 5.975 -9.405 1.00 72.88 170 PHE A N 1
ATOM 1384 C CA . PHE A 1 170 ? 9.914 7.291 -9.105 1.00 72.88 170 PHE A CA 1
ATOM 1385 C C . PHE A 1 170 ? 11.435 7.196 -8.971 1.00 72.88 170 PHE A C 1
ATOM 1387 O O . PHE A 1 170 ? 11.942 6.254 -8.371 1.00 72.88 170 PHE A O 1
ATOM 1394 N N . VAL A 1 171 ? 12.174 8.177 -9.496 1.00 63.41 171 VAL A N 1
ATOM 1395 C CA . VAL A 1 171 ? 13.619 8.308 -9.243 1.00 63.41 171 VAL A CA 1
ATOM 1396 C C . VAL A 1 171 ? 13.807 9.421 -8.224 1.00 63.41 171 VAL A C 1
ATOM 1398 O O . VAL A 1 171 ? 14.124 10.554 -8.567 1.00 63.41 171 VAL A O 1
ATOM 1401 N N . TYR A 1 172 ? 13.543 9.129 -6.957 1.00 57.66 172 TYR A N 1
ATOM 1402 C CA . TYR A 1 172 ? 13.565 10.148 -5.914 1.00 57.66 172 TYR A CA 1
ATOM 1403 C C . TYR A 1 172 ? 14.961 10.308 -5.311 1.00 57.66 172 TYR A C 1
ATOM 1405 O O . TYR A 1 172 ? 15.187 9.896 -4.185 1.00 57.66 172 TYR A O 1
ATOM 1413 N N . TYR A 1 173 ? 15.910 10.870 -6.064 1.00 55.72 173 TYR A N 1
ATOM 1414 C CA . TYR A 1 173 ? 17.183 11.331 -5.501 1.00 55.72 173 TYR A CA 1
ATOM 1415 C C . TYR A 1 173 ? 17.662 12.613 -6.170 1.00 55.72 173 TYR A C 1
ATOM 1417 O O . TYR A 1 173 ? 17.168 13.012 -7.221 1.00 55.72 173 TYR A O 1
ATOM 1425 N N . SER A 1 174 ? 18.621 13.260 -5.518 1.00 50.03 174 SER A N 1
ATOM 1426 C CA . SER A 1 174 ? 19.400 14.413 -5.958 1.00 50.03 174 SER A CA 1
ATOM 1427 C C . SER A 1 174 ? 20.152 14.104 -7.253 1.00 50.03 174 SER A C 1
ATOM 1429 O O . SER A 1 174 ? 21.336 13.776 -7.277 1.00 50.03 174 SER A O 1
ATOM 1431 N N . VAL A 1 175 ? 19.428 14.186 -8.359 1.00 54.00 175 VAL A N 1
ATOM 1432 C CA . VAL A 1 175 ? 19.965 14.098 -9.711 1.00 54.00 175 VAL A CA 1
ATOM 1433 C C . VAL A 1 175 ? 19.837 15.463 -10.398 1.00 54.00 175 VAL A C 1
ATOM 1435 O O . VAL A 1 175 ? 19.019 16.284 -9.971 1.00 54.00 175 VAL A O 1
ATOM 1438 N N . PRO A 1 176 ? 20.666 15.739 -11.425 1.00 55.81 176 PRO A N 1
ATOM 1439 C CA . PRO A 1 176 ? 20.692 17.017 -12.136 1.00 55.81 176 PRO A CA 1
ATOM 1440 C C . PRO A 1 176 ? 19.291 17.492 -12.532 1.00 55.81 176 PRO A C 1
ATOM 1442 O O . PRO A 1 176 ? 18.404 16.670 -12.749 1.00 55.81 176 PRO A O 1
ATOM 1445 N N . GLU A 1 177 ? 19.106 18.802 -12.696 1.00 56.88 177 GLU A N 1
ATOM 1446 C CA . GLU A 1 177 ? 17.836 19.478 -13.029 1.00 56.88 177 GLU A CA 1
ATOM 1447 C C . GLU A 1 177 ? 16.975 18.755 -14.093 1.00 56.88 177 GLU A C 1
ATOM 1449 O O . GLU A 1 177 ? 15.748 18.722 -13.997 1.00 56.88 177 GLU A O 1
ATOM 1454 N N . PHE A 1 178 ? 17.609 18.078 -15.058 1.00 57.50 178 PHE A N 1
ATOM 1455 C CA . PHE A 1 178 ? 16.948 17.222 -16.047 1.00 57.50 178 PHE A CA 1
ATOM 1456 C C . PHE A 1 178 ? 16.078 16.103 -15.430 1.00 57.50 178 PHE A C 1
ATOM 1458 O O . PHE A 1 178 ? 14.941 15.910 -15.855 1.00 57.50 178 PHE A O 1
ATOM 1465 N N . VAL A 1 179 ? 16.548 15.411 -14.386 1.00 62.28 179 VAL A N 1
ATOM 1466 C CA . VAL A 1 179 ? 15.791 14.320 -13.744 1.00 62.28 179 VAL A CA 1
ATOM 1467 C C . VAL A 1 179 ? 14.651 14.847 -12.867 1.00 62.28 179 VAL A C 1
ATOM 1469 O O . VAL A 1 179 ? 13.622 14.183 -12.732 1.00 62.28 179 VAL A O 1
ATOM 1472 N N . ARG A 1 180 ? 14.762 16.076 -12.338 1.00 64.06 180 ARG A N 1
ATOM 1473 C CA . ARG A 1 180 ? 13.638 16.741 -11.647 1.00 64.06 180 ARG A CA 1
ATOM 1474 C C . ARG A 1 180 ? 12.445 16.914 -12.595 1.00 64.06 180 ARG A C 1
ATOM 1476 O O . ARG A 1 180 ? 11.312 16.609 -12.221 1.00 64.06 180 ARG A O 1
ATOM 1483 N N . LYS A 1 181 ? 12.699 17.315 -13.847 1.00 66.81 181 LYS A N 1
ATOM 1484 C CA . LYS A 1 181 ? 11.661 17.450 -14.882 1.00 66.81 181 LYS A CA 1
ATOM 1485 C C . LYS A 1 181 ? 11.015 16.107 -15.236 1.00 66.81 181 LYS A C 1
ATOM 1487 O O . LYS A 1 181 ? 9.793 16.039 -15.372 1.00 66.81 181 LYS A O 1
ATOM 1492 N N . ASP A 1 182 ? 11.807 15.041 -15.329 1.00 69.31 182 ASP A N 1
ATOM 1493 C CA . ASP A 1 182 ? 11.293 13.690 -15.585 1.00 69.31 182 ASP A CA 1
ATOM 1494 C C . ASP A 1 182 ? 10.397 13.191 -14.444 1.00 69.31 182 ASP A C 1
ATOM 1496 O O . ASP A 1 182 ? 9.295 12.702 -14.698 1.00 69.31 182 ASP A O 1
ATOM 1500 N N . ASN A 1 183 ? 10.792 13.397 -13.186 1.00 73.88 183 ASN A N 1
ATOM 1501 C CA . ASN A 1 183 ? 9.962 13.046 -12.031 1.00 73.88 183 ASN A CA 1
ATOM 1502 C C . ASN A 1 183 ? 8.644 13.823 -11.992 1.00 73.88 183 ASN A C 1
ATOM 1504 O O . ASN A 1 183 ? 7.597 13.249 -11.693 1.00 73.88 183 ASN A O 1
ATOM 1508 N N . MET A 1 184 ? 8.669 15.112 -12.330 1.00 79.06 184 MET A N 1
ATOM 1509 C CA . MET A 1 184 ? 7.459 15.931 -12.387 1.00 79.06 184 MET A CA 1
ATOM 1510 C C . MET A 1 184 ? 6.504 15.451 -13.490 1.00 79.06 184 MET A C 1
ATOM 1512 O O . MET A 1 184 ? 5.296 15.364 -13.263 1.00 79.06 184 MET A O 1
ATOM 1516 N N . ASN A 1 185 ? 7.032 15.042 -14.649 1.00 83.12 185 ASN A N 1
ATOM 1517 C CA . ASN A 1 185 ? 6.239 14.402 -15.703 1.00 83.12 185 ASN A CA 1
ATOM 1518 C C . ASN A 1 185 ? 5.632 13.068 -15.232 1.00 83.12 185 ASN A C 1
ATOM 1520 O O . ASN A 1 185 ? 4.463 12.791 -15.507 1.00 83.12 185 ASN A O 1
ATOM 1524 N N . ILE A 1 186 ? 6.395 12.260 -14.489 1.00 84.69 186 ILE A N 1
ATOM 1525 C CA . ILE A 1 186 ? 5.929 10.991 -13.910 1.00 84.69 186 ILE A CA 1
ATOM 1526 C C . ILE A 1 186 ? 4.811 11.235 -12.879 1.00 84.69 186 ILE A C 1
ATOM 1528 O O . ILE A 1 186 ? 3.767 10.581 -12.938 1.00 84.69 186 ILE A O 1
ATOM 1532 N N . LEU A 1 187 ? 4.972 12.212 -11.980 1.00 86.50 187 LEU A N 1
ATOM 1533 C CA . LEU A 1 187 ? 3.941 12.613 -11.014 1.00 86.50 187 LEU A CA 1
ATOM 1534 C C . LEU A 1 187 ? 2.663 13.086 -11.716 1.00 86.50 187 LEU A C 1
ATOM 1536 O O . LEU A 1 187 ? 1.568 12.661 -11.348 1.00 86.50 187 LEU A O 1
ATOM 1540 N N . GLN A 1 188 ? 2.779 13.912 -12.761 1.00 88.75 188 GLN A N 1
ATOM 1541 C CA . GLN A 1 188 ? 1.626 14.351 -13.556 1.00 88.75 188 GLN A CA 1
ATOM 1542 C C . GLN A 1 188 ? 0.938 13.186 -14.280 1.00 88.75 188 GLN A C 1
ATOM 1544 O O . GLN A 1 188 ? -0.296 13.135 -14.341 1.00 88.75 188 GLN A O 1
ATOM 1549 N N . TYR A 1 189 ? 1.713 12.234 -14.802 1.00 91.00 189 TYR A N 1
ATOM 1550 C CA . TYR A 1 189 ? 1.186 11.022 -15.423 1.00 91.00 189 TYR A CA 1
ATOM 1551 C C . TYR A 1 189 ? 0.376 10.186 -14.424 1.00 91.00 189 TYR A C 1
ATOM 1553 O O . TYR A 1 189 ? -0.780 9.853 -14.705 1.00 91.00 189 TYR A O 1
ATOM 1561 N N . TYR A 1 190 ? 0.925 9.905 -13.238 1.00 91.06 190 TYR A N 1
ATOM 1562 C CA . TYR A 1 190 ? 0.203 9.148 -12.215 1.00 91.06 190 TYR A CA 1
ATOM 1563 C C . TYR A 1 190 ? -0.998 9.913 -11.676 1.00 91.06 190 TYR A C 1
ATOM 1565 O O . TYR A 1 190 ? -2.078 9.337 -11.589 1.00 91.06 190 TYR A O 1
ATOM 1573 N N . LYS A 1 191 ? -0.885 11.224 -11.455 1.00 91.94 191 LYS A N 1
ATOM 1574 C CA . LYS A 1 191 ? -2.036 12.066 -11.123 1.00 91.94 191 LYS A CA 1
ATOM 1575 C C . LYS A 1 191 ? -3.175 11.878 -12.124 1.00 91.94 191 LYS A C 1
ATOM 1577 O O . LYS A 1 191 ? -4.314 11.682 -11.715 1.00 91.94 191 LYS A O 1
ATOM 1582 N N . LYS A 1 192 ? -2.888 11.880 -13.431 1.00 92.12 192 LYS A N 1
ATOM 1583 C CA . LYS A 1 192 ? -3.905 11.664 -14.475 1.00 92.12 192 LYS A CA 1
ATOM 1584 C C . LYS A 1 192 ? -4.539 10.273 -14.398 1.00 92.12 192 LYS A C 1
ATOM 1586 O O . LYS A 1 192 ? -5.738 10.145 -14.635 1.00 92.12 192 LYS A O 1
ATOM 1591 N N . ILE A 1 193 ? -3.763 9.238 -14.077 1.00 91.25 193 ILE A N 1
ATOM 1592 C CA . ILE A 1 193 ? -4.291 7.883 -13.859 1.00 91.25 193 ILE A CA 1
ATOM 1593 C C . ILE A 1 193 ? -5.231 7.864 -12.647 1.00 91.25 193 ILE A C 1
ATOM 1595 O O . ILE A 1 193 ? -6.351 7.371 -12.761 1.00 91.25 193 ILE A O 1
ATOM 1599 N N . PHE A 1 194 ? -4.795 8.434 -11.524 1.00 90.62 194 PHE A N 1
ATOM 1600 C CA . PHE A 1 194 ? -5.530 8.469 -10.257 1.00 90.62 194 PHE A CA 1
ATOM 1601 C C . PHE A 1 194 ? -6.610 9.563 -10.192 1.00 90.62 194 PHE A C 1
ATOM 1603 O O . PHE A 1 194 ? -7.281 9.701 -9.180 1.00 90.62 194 PHE A O 1
ATOM 1610 N N . SER A 1 195 ? -6.821 10.307 -11.282 1.00 87.81 195 SER A N 1
ATOM 1611 C CA . SER A 1 195 ? -7.952 11.235 -11.453 1.00 87.81 195 SER A CA 1
ATOM 1612 C C . SER A 1 195 ? -9.132 10.601 -12.205 1.00 87.81 195 SER A C 1
ATOM 1614 O O . SER A 1 195 ? -10.095 11.290 -12.535 1.00 87.81 195 SER A O 1
ATOM 1616 N N . LYS A 1 196 ? -9.049 9.314 -12.565 1.00 87.88 196 LYS A N 1
ATOM 1617 C CA . LYS A 1 196 ? -10.149 8.583 -13.215 1.00 87.88 196 LYS A CA 1
ATOM 1618 C C . LYS A 1 196 ? -11.212 8.167 -12.190 1.00 87.88 196 LYS A C 1
ATOM 1620 O O . LYS A 1 196 ? -10.996 8.248 -10.991 1.00 87.88 196 LYS A O 1
ATOM 1625 N N . SER A 1 197 ? -12.361 7.683 -12.657 1.00 81.69 197 SER A N 1
ATOM 1626 C CA . SER A 1 197 ? -13.451 7.223 -11.781 1.00 81.69 197 SER A CA 1
ATOM 1627 C C . SER A 1 197 ? -13.215 5.846 -11.147 1.00 81.69 197 SER A C 1
ATOM 1629 O O . SER A 1 197 ? -13.955 5.450 -10.252 1.00 81.69 197 SER A O 1
ATOM 1631 N N . THR A 1 198 ? -12.207 5.102 -11.607 1.00 85.62 198 THR A N 1
ATOM 1632 C CA . THR A 1 198 ? -11.908 3.739 -11.151 1.00 85.62 198 THR A CA 1
ATOM 1633 C C . THR A 1 198 ? -10.454 3.619 -10.725 1.00 85.62 198 THR A C 1
ATOM 1635 O O . THR A 1 198 ? -9.572 4.189 -11.374 1.00 85.62 198 THR A O 1
ATOM 1638 N N . LEU A 1 199 ? -10.199 2.808 -9.695 1.00 85.88 199 LEU A N 1
ATOM 1639 C CA . LEU A 1 199 ? -8.844 2.401 -9.328 1.00 85.88 199 LEU A CA 1
ATOM 1640 C C . LEU A 1 199 ? -8.138 1.778 -10.542 1.00 85.88 199 LEU A C 1
ATOM 1642 O O . LEU A 1 199 ? -8.724 0.914 -11.200 1.00 85.88 199 LEU A O 1
ATOM 1646 N N . PRO A 1 200 ? -6.907 2.201 -10.874 1.00 90.50 200 PRO A N 1
ATOM 1647 C CA . PRO A 1 200 ? -6.148 1.509 -11.898 1.00 90.50 200 PRO A CA 1
ATOM 1648 C C . PRO A 1 200 ? -5.783 0.116 -11.380 1.00 90.50 200 PRO A C 1
ATOM 1650 O O . PRO A 1 200 ? -5.508 -0.076 -10.201 1.00 90.50 200 PRO A O 1
ATOM 1653 N N . LEU A 1 201 ? -5.786 -0.873 -12.263 1.00 90.44 201 LEU A N 1
ATOM 1654 C CA . LEU A 1 201 ? -5.376 -2.220 -11.883 1.00 90.44 201 LEU A CA 1
ATOM 1655 C C . LEU A 1 201 ? -3.875 -2.241 -11.547 1.00 90.44 201 LEU A C 1
ATOM 1657 O O . LEU A 1 201 ? -3.109 -1.521 -12.202 1.00 90.44 201 LEU A O 1
ATOM 1661 N N . PRO A 1 202 ? -3.429 -3.046 -10.562 1.00 90.56 202 PRO A N 1
ATOM 1662 C CA . PRO A 1 202 ? -2.011 -3.201 -10.269 1.00 90.56 202 PRO A CA 1
ATOM 1663 C C . PRO A 1 202 ? -1.237 -3.594 -11.530 1.00 90.56 202 PRO A C 1
ATOM 1665 O O . PRO A 1 202 ? -1.639 -4.481 -12.284 1.00 90.56 202 PRO A O 1
ATOM 1668 N N . ASN A 1 203 ? -0.126 -2.908 -11.781 1.00 90.31 203 ASN A N 1
ATOM 1669 C CA . ASN A 1 203 ? 0.695 -3.189 -12.951 1.00 90.31 203 ASN A CA 1
ATOM 1670 C C . ASN A 1 203 ? 1.616 -4.399 -12.707 1.00 90.31 203 ASN A C 1
ATOM 1672 O O . ASN A 1 203 ? 1.758 -4.893 -11.591 1.00 90.31 203 ASN A O 1
ATOM 1676 N N . SER A 1 204 ? 2.279 -4.862 -13.770 1.00 88.00 204 SER A N 1
ATOM 1677 C CA . SER A 1 204 ? 3.214 -5.995 -13.718 1.00 88.00 204 SER A CA 1
ATOM 1678 C C . SER A 1 204 ? 4.287 -5.841 -12.634 1.00 88.00 204 SER A C 1
ATOM 1680 O O . SER A 1 204 ? 4.684 -6.833 -12.033 1.00 88.00 204 SER A O 1
ATOM 1682 N N . ASP A 1 205 ? 4.754 -4.618 -12.378 1.00 88.31 205 ASP A N 1
ATOM 1683 C CA . ASP A 1 205 ? 5.786 -4.352 -11.377 1.00 88.31 205 ASP A CA 1
ATOM 1684 C C . ASP A 1 205 ? 5.238 -4.408 -9.951 1.00 88.31 205 ASP A C 1
ATOM 1686 O O . ASP A 1 205 ? 5.961 -4.834 -9.052 1.00 88.31 205 ASP A O 1
ATOM 1690 N N . SER A 1 206 ? 3.952 -4.102 -9.741 1.00 90.50 206 SER A N 1
ATOM 1691 C CA . SER A 1 206 ? 3.292 -4.324 -8.449 1.00 90.50 206 SER A CA 1
ATOM 1692 C C . SER A 1 206 ? 3.417 -5.778 -7.991 1.00 90.50 206 SER A C 1
ATOM 1694 O O . SER A 1 206 ? 3.668 -6.035 -6.818 1.00 90.50 206 SER A O 1
ATOM 1696 N N . PHE A 1 207 ? 3.274 -6.742 -8.906 1.00 90.44 207 PHE A N 1
ATOM 1697 C CA . PHE A 1 207 ? 3.361 -8.175 -8.591 1.00 90.44 207 PHE A CA 1
ATOM 1698 C C . PHE A 1 207 ? 4.794 -8.708 -8.495 1.00 90.44 207 PHE A C 1
ATOM 1700 O O . PHE A 1 207 ? 5.008 -9.857 -8.103 1.00 90.44 207 PHE A O 1
ATOM 1707 N N . ARG A 1 208 ? 5.793 -7.892 -8.844 1.00 86.50 208 ARG A N 1
ATOM 1708 C CA . ARG A 1 208 ? 7.200 -8.217 -8.577 1.00 86.50 208 ARG A CA 1
ATOM 1709 C C . ARG A 1 208 ? 7.589 -7.955 -7.127 1.00 86.50 208 ARG A C 1
ATOM 1711 O O . ARG A 1 208 ? 8.667 -8.374 -6.725 1.00 86.50 208 ARG A O 1
ATOM 1718 N N . VAL A 1 209 ? 6.732 -7.283 -6.361 1.00 79.94 209 VAL A N 1
ATOM 1719 C CA . VAL A 1 209 ? 6.959 -7.025 -4.944 1.00 79.94 209 VAL A CA 1
ATOM 1720 C C . VAL A 1 209 ? 6.349 -8.159 -4.120 1.00 79.94 209 VAL A C 1
ATOM 1722 O O . VAL A 1 209 ? 5.126 -8.304 -4.045 1.00 79.94 209 VAL A O 1
ATOM 1725 N N . ASP A 1 210 ? 7.207 -8.971 -3.500 1.00 73.25 210 ASP A N 1
ATOM 1726 C CA . ASP A 1 210 ? 6.833 -10.263 -2.895 1.00 73.25 210 ASP A CA 1
ATOM 1727 C C . ASP A 1 210 ? 5.738 -10.167 -1.812 1.00 73.25 210 ASP A C 1
ATOM 1729 O O . ASP A 1 210 ? 4.895 -11.063 -1.679 1.00 73.25 210 ASP A O 1
ATOM 1733 N N . GLY A 1 211 ? 5.685 -9.052 -1.075 1.00 80.81 211 GLY A N 1
ATOM 1734 C CA . GLY A 1 211 ? 4.643 -8.800 -0.076 1.00 80.81 211 GLY A CA 1
ATOM 1735 C C . GLY A 1 211 ? 3.233 -8.719 -0.674 1.00 80.81 211 GLY A C 1
ATOM 1736 O O . GLY A 1 211 ? 2.277 -9.221 -0.081 1.00 80.81 211 GLY A O 1
ATOM 1737 N N . TRP A 1 212 ? 3.087 -8.160 -1.879 1.00 88.31 212 TRP A N 1
ATOM 1738 C CA . TRP A 1 212 ? 1.777 -7.909 -2.484 1.00 88.31 212 TRP A CA 1
ATOM 1739 C C . TRP A 1 212 ? 1.105 -9.177 -3.017 1.00 88.31 212 TRP A C 1
ATOM 1741 O O . TRP A 1 212 ? -0.081 -9.407 -2.774 1.00 88.31 212 TRP A O 1
ATOM 1751 N N . VAL A 1 213 ? 1.866 -10.049 -3.683 1.00 88.69 213 VAL A N 1
ATOM 1752 C CA . VAL A 1 213 ? 1.349 -11.327 -4.210 1.00 88.69 213 VAL A CA 1
ATOM 1753 C C . VAL A 1 213 ? 0.786 -12.197 -3.085 1.00 88.69 213 VAL A C 1
ATOM 1755 O O . VAL A 1 213 ? -0.282 -12.796 -3.226 1.00 88.69 213 VAL A O 1
ATOM 1758 N N . SER A 1 214 ? 1.471 -12.217 -1.939 1.00 86.69 214 SER A N 1
ATOM 1759 C CA . SER A 1 214 ? 1.027 -12.950 -0.751 1.00 86.69 214 SER A CA 1
ATOM 1760 C C . SER A 1 214 ? -0.303 -12.417 -0.208 1.00 86.69 214 SER A C 1
ATOM 1762 O O . SER A 1 214 ? -1.176 -13.207 0.156 1.00 86.69 214 SER A O 1
ATOM 1764 N N . VAL A 1 215 ? -0.489 -11.092 -0.197 1.00 86.44 215 VAL A N 1
ATOM 1765 C CA . VAL A 1 215 ? -1.750 -10.457 0.217 1.00 86.44 215 VAL A CA 1
ATOM 1766 C C . VAL A 1 215 ? -2.900 -10.859 -0.707 1.00 86.44 215 VAL A C 1
ATOM 1768 O O . VAL A 1 215 ? -3.961 -11.243 -0.216 1.00 86.44 215 VAL A O 1
ATOM 1771 N N . ILE A 1 216 ? -2.686 -10.850 -2.026 1.00 88.12 216 ILE A N 1
ATOM 1772 C CA . ILE A 1 216 ? -3.727 -11.217 -2.998 1.00 88.12 216 ILE A CA 1
ATOM 1773 C C . ILE A 1 216 ? -4.125 -12.684 -2.855 1.00 88.12 216 ILE A C 1
ATOM 1775 O O . ILE A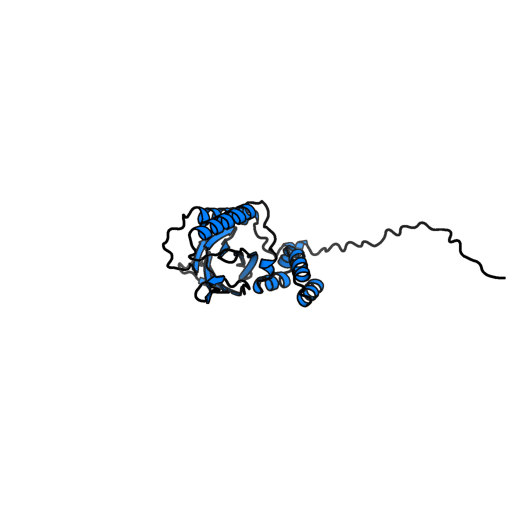 1 216 ? -5.305 -12.987 -2.722 1.00 88.12 216 ILE A O 1
ATOM 1779 N N . LYS A 1 217 ? -3.156 -13.604 -2.835 1.00 88.38 217 LYS A N 1
ATOM 1780 C CA . LYS A 1 217 ? -3.435 -15.050 -2.773 1.00 88.38 217 LYS A CA 1
ATOM 1781 C C . LYS A 1 217 ? -4.180 -15.466 -1.508 1.00 88.38 217 LYS A C 1
ATOM 1783 O O . LYS A 1 217 ? -4.971 -16.413 -1.524 1.00 88.38 217 LYS A O 1
ATOM 1788 N N . ASN A 1 218 ? -3.883 -14.813 -0.389 1.00 85.94 218 ASN A N 1
ATOM 1789 C CA . ASN A 1 218 ? -4.415 -15.204 0.913 1.00 85.94 218 ASN A CA 1
ATOM 1790 C C . ASN A 1 218 ? -5.755 -14.535 1.240 1.00 85.94 218 ASN A C 1
ATOM 1792 O O . ASN A 1 218 ? -6.415 -14.950 2.190 1.00 85.94 218 ASN A O 1
ATOM 1796 N N . ASN A 1 219 ? -6.190 -13.557 0.443 1.00 85.25 219 ASN A N 1
ATOM 1797 C CA . ASN A 1 219 ? -7.453 -12.857 0.628 1.00 85.25 219 ASN A CA 1
ATOM 1798 C C . ASN A 1 219 ? -8.385 -13.105 -0.568 1.00 85.25 219 ASN A C 1
ATOM 1800 O O . ASN A 1 219 ? -8.109 -12.661 -1.678 1.00 85.25 219 ASN A O 1
ATOM 1804 N N . LYS A 1 220 ? -9.522 -13.778 -0.335 1.00 85.81 220 LYS A N 1
ATOM 1805 C CA . LYS A 1 220 ? -10.501 -14.112 -1.389 1.00 85.81 220 LYS A CA 1
ATOM 1806 C C . LYS A 1 220 ? -11.001 -12.874 -2.145 1.00 85.81 220 LYS A C 1
ATOM 1808 O O . LYS A 1 220 ? -11.133 -12.929 -3.359 1.00 85.81 220 LYS A O 1
ATOM 1813 N N . SER A 1 221 ? -11.245 -11.763 -1.449 1.00 82.62 221 SER A N 1
ATOM 1814 C CA . SER A 1 221 ? -11.697 -10.511 -2.069 1.00 82.62 221 SER A CA 1
ATOM 1815 C C . SER A 1 221 ? -10.602 -9.895 -2.943 1.00 82.62 221 SER A C 1
ATOM 1817 O O . SER A 1 221 ? -10.836 -9.584 -4.108 1.00 82.62 221 SER A O 1
ATOM 1819 N N . SER A 1 222 ? -9.371 -9.800 -2.431 1.00 84.31 222 SER A N 1
ATOM 1820 C CA . SER A 1 222 ? -8.232 -9.321 -3.224 1.00 84.31 222 SER A CA 1
ATOM 1821 C C . SER A 1 222 ? -7.971 -10.211 -4.440 1.00 84.31 222 SER A C 1
ATOM 1823 O O . SER A 1 222 ? -7.677 -9.701 -5.516 1.00 84.31 222 SER A O 1
ATOM 1825 N N . PHE A 1 223 ? -8.115 -11.530 -4.296 1.00 88.62 223 PHE A N 1
ATOM 1826 C CA . PHE A 1 223 ? -7.988 -12.475 -5.403 1.00 88.62 223 PHE A CA 1
ATOM 1827 C C . PHE A 1 223 ? -9.088 -12.300 -6.454 1.00 88.62 223 PHE A C 1
ATOM 1829 O O . PHE A 1 223 ? -8.791 -12.322 -7.641 1.00 88.62 223 PHE A O 1
ATOM 1836 N N . LEU A 1 224 ? -10.338 -12.057 -6.052 1.00 88.44 224 LEU A N 1
ATOM 1837 C CA . LEU A 1 224 ? -11.416 -11.739 -6.996 1.00 88.44 224 LEU A CA 1
ATOM 1838 C C . LEU A 1 224 ? -11.154 -10.428 -7.748 1.00 88.44 224 LEU A C 1
ATOM 1840 O O . LEU A 1 224 ? -11.436 -10.342 -8.939 1.00 88.44 224 LEU A O 1
ATOM 1844 N N . ASN A 1 225 ? -10.590 -9.429 -7.068 1.00 86.25 225 ASN A N 1
ATOM 1845 C CA . ASN A 1 225 ? -10.331 -8.116 -7.659 1.00 86.25 225 ASN A CA 1
ATOM 1846 C C . ASN A 1 225 ? -9.090 -8.075 -8.564 1.00 86.25 225 ASN A C 1
ATOM 1848 O O . ASN A 1 225 ? -9.066 -7.277 -9.494 1.00 86.25 225 ASN A O 1
ATOM 1852 N N . TYR A 1 226 ? -8.060 -8.881 -8.276 1.00 90.25 226 TYR A N 1
ATOM 1853 C CA . TYR A 1 226 ? -6.742 -8.773 -8.927 1.00 90.25 226 TYR A CA 1
ATOM 1854 C C . TYR A 1 226 ? -6.189 -10.104 -9.467 1.00 90.25 226 TYR A C 1
ATOM 1856 O O . TYR A 1 226 ? -5.042 -10.173 -9.914 1.00 90.25 226 TYR A O 1
ATOM 1864 N N . GLY A 1 227 ? -6.952 -11.196 -9.370 1.00 91.12 227 GLY A N 1
ATOM 1865 C CA . GLY A 1 227 ? -6.494 -12.546 -9.710 1.00 91.12 227 GLY A CA 1
ATOM 1866 C C . GLY A 1 227 ? -6.221 -12.731 -11.199 1.00 91.12 227 GLY A C 1
ATOM 1867 O O . GLY A 1 227 ? -5.286 -13.441 -11.565 1.00 91.12 227 GLY A O 1
ATOM 1868 N N . VAL A 1 228 ? -6.978 -12.043 -12.059 1.00 92.25 228 VAL A N 1
ATOM 1869 C CA . VAL A 1 228 ? -6.776 -12.073 -13.515 1.00 92.25 228 VAL A CA 1
ATOM 1870 C C . VAL A 1 228 ? -5.435 -11.438 -13.880 1.00 92.25 228 VAL A C 1
ATOM 1872 O O . VAL A 1 228 ? -4.653 -12.020 -14.634 1.00 92.25 228 VAL A O 1
ATOM 1875 N N . GLU A 1 229 ? -5.126 -10.276 -13.309 1.00 93.88 229 GLU A N 1
ATOM 1876 C CA . GLU A 1 229 ? -3.867 -9.565 -13.530 1.00 93.88 229 GLU A CA 1
ATOM 1877 C C . GLU A 1 229 ? -2.685 -10.328 -12.930 1.00 93.88 229 GLU A C 1
ATOM 1879 O O . GLU A 1 229 ? -1.623 -10.404 -13.553 1.00 93.88 229 GLU A O 1
ATOM 1884 N N . LEU A 1 230 ? -2.879 -10.944 -11.758 1.00 94.19 230 LEU A N 1
ATOM 1885 C CA . LEU A 1 230 ? -1.875 -11.798 -11.130 1.00 94.19 230 LEU A CA 1
ATOM 1886 C C . LEU A 1 230 ? -1.559 -13.028 -11.997 1.00 94.19 230 LEU A C 1
ATOM 1888 O O . LEU A 1 230 ? -0.387 -13.367 -12.166 1.00 94.19 230 LEU A O 1
ATOM 1892 N N . LEU A 1 231 ? -2.574 -13.671 -12.585 1.00 95.00 231 LEU A N 1
ATOM 1893 C CA . LEU A 1 231 ? -2.389 -14.797 -13.505 1.00 95.00 231 LEU A CA 1
ATOM 1894 C C . LEU A 1 231 ? -1.680 -14.358 -14.790 1.00 95.00 231 LEU A C 1
ATOM 1896 O O . LEU A 1 231 ? -0.726 -15.007 -15.221 1.00 95.00 231 LEU A O 1
ATOM 1900 N N . ALA A 1 232 ? -2.098 -13.234 -15.378 1.00 95.12 232 ALA A N 1
ATOM 1901 C C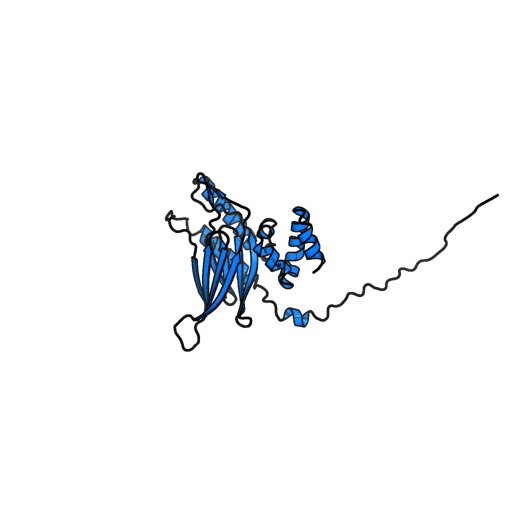A . ALA A 1 232 ? -1.453 -12.675 -16.563 1.00 95.12 232 ALA A CA 1
ATOM 1902 C C . ALA A 1 232 ? 0.034 -12.370 -16.305 1.00 95.12 232 ALA A C 1
ATOM 1904 O O . ALA A 1 232 ? 0.891 -12.690 -17.133 1.00 95.12 232 ALA A O 1
ATOM 1905 N N . PHE A 1 233 ? 0.352 -11.811 -15.134 1.00 94.50 233 PHE A N 1
ATOM 1906 C CA . PHE A 1 233 ? 1.724 -11.610 -14.677 1.00 94.50 233 PHE A CA 1
ATOM 1907 C C . PHE A 1 233 ? 2.488 -12.932 -14.531 1.00 94.50 233 PHE A C 1
ATOM 1909 O O . PHE A 1 233 ? 3.598 -13.054 -15.049 1.00 94.50 233 PHE A O 1
ATOM 1916 N N . ALA A 1 234 ? 1.897 -13.929 -13.868 1.00 94.62 234 ALA A N 1
ATOM 1917 C CA . ALA A 1 234 ? 2.537 -15.219 -13.632 1.00 94.62 234 ALA A CA 1
ATOM 1918 C C . ALA A 1 234 ? 2.885 -15.942 -14.945 1.00 94.62 234 ALA A C 1
ATOM 1920 O O . ALA A 1 234 ? 3.985 -16.479 -15.074 1.00 94.62 234 ALA A O 1
ATOM 1921 N N . ILE A 1 235 ? 1.991 -15.888 -15.941 1.00 95.06 235 ILE A N 1
ATOM 1922 C CA . ILE A 1 235 ? 2.224 -16.425 -17.290 1.00 95.06 235 ILE A CA 1
ATOM 1923 C C . ILE A 1 235 ? 3.366 -15.676 -17.979 1.00 95.06 235 ILE A C 1
ATOM 1925 O O . ILE A 1 235 ? 4.292 -16.303 -18.491 1.00 95.06 235 ILE A O 1
ATOM 1929 N N . LYS A 1 236 ? 3.318 -14.339 -17.975 1.00 94.44 236 LYS A N 1
ATOM 1930 C CA . LYS A 1 236 ? 4.312 -13.490 -18.647 1.00 94.44 236 LYS A CA 1
ATOM 1931 C C . LYS A 1 236 ? 5.724 -13.669 -18.083 1.00 94.44 236 LYS A C 1
ATOM 1933 O O . LYS A 1 236 ? 6.687 -13.655 -18.839 1.00 94.44 236 LYS A O 1
ATOM 1938 N N . GLU A 1 237 ? 5.847 -13.817 -16.768 1.00 92.50 237 GLU A N 1
ATOM 1939 C CA . GLU A 1 237 ? 7.132 -14.008 -16.082 1.00 92.50 237 GLU A CA 1
ATOM 1940 C C . GLU A 1 237 ? 7.518 -15.491 -15.941 1.00 92.50 237 GLU A C 1
ATOM 1942 O O . GLU A 1 237 ? 8.496 -15.805 -15.266 1.00 92.50 237 GLU A O 1
ATOM 1947 N N . HIS A 1 238 ? 6.757 -16.410 -16.549 1.00 94.12 238 HIS A N 1
ATOM 1948 C CA . HIS A 1 238 ? 6.988 -17.857 -16.488 1.00 94.12 238 HIS A CA 1
ATOM 1949 C C . HIS A 1 238 ? 7.088 -18.424 -15.053 1.00 94.12 238 HIS A C 1
ATOM 1951 O O . HIS A 1 238 ? 7.841 -19.363 -14.788 1.00 94.12 238 HIS A O 1
ATOM 1957 N N . LYS A 1 239 ? 6.305 -17.883 -14.110 1.00 93.56 239 LYS A N 1
ATOM 1958 C CA . LYS A 1 239 ? 6.263 -18.323 -12.705 1.00 93.56 239 LYS A CA 1
ATOM 1959 C C . LYS A 1 239 ? 5.321 -19.520 -12.525 1.00 93.56 239 LYS A C 1
ATOM 1961 O O . LYS A 1 239 ? 4.213 -19.360 -12.019 1.00 93.56 239 LYS A O 1
ATOM 1966 N N . LEU A 1 240 ? 5.759 -20.714 -12.933 1.00 94.38 240 LEU A N 1
ATOM 1967 C CA . LEU A 1 240 ? 4.942 -21.943 -12.914 1.00 94.38 240 LEU A CA 1
ATOM 1968 C C . LEU A 1 240 ? 4.324 -22.250 -11.541 1.00 94.38 240 LEU A C 1
ATOM 1970 O O . LEU A 1 240 ? 3.133 -22.525 -11.463 1.00 94.38 240 LEU A O 1
ATOM 1974 N N . GLU A 1 241 ? 5.094 -22.117 -10.459 1.00 93.75 241 GLU A N 1
ATOM 1975 C CA . GLU A 1 241 ? 4.588 -22.350 -9.097 1.00 93.75 241 GLU A CA 1
ATOM 1976 C C . GLU A 1 241 ? 3.425 -21.412 -8.749 1.00 93.75 241 GLU A C 1
ATOM 1978 O O . GLU A 1 241 ? 2.411 -21.849 -8.213 1.00 93.75 241 GLU A O 1
ATOM 1983 N N . LEU A 1 242 ? 3.534 -20.132 -9.120 1.00 92.94 242 LEU A N 1
ATOM 1984 C CA . LEU A 1 242 ? 2.480 -19.147 -8.886 1.00 92.94 242 LEU A CA 1
ATOM 1985 C C . LEU A 1 242 ? 1.229 -19.458 -9.719 1.00 92.94 242 LEU A C 1
ATOM 1987 O O . LEU A 1 242 ? 0.118 -19.294 -9.227 1.00 92.94 242 LEU A O 1
ATOM 1991 N N . ILE A 1 243 ? 1.395 -19.931 -10.957 1.00 95.31 243 ILE A N 1
ATOM 1992 C CA . ILE A 1 243 ? 0.274 -20.371 -11.799 1.00 95.31 243 ILE A CA 1
ATOM 1993 C C . ILE A 1 243 ? -0.457 -21.538 -11.125 1.00 95.31 243 ILE A C 1
ATOM 1995 O O . ILE A 1 243 ? -1.672 -21.470 -10.941 1.00 95.31 243 ILE A O 1
ATOM 1999 N N . ASP A 1 244 ? 0.273 -22.567 -10.693 1.00 94.25 244 ASP A N 1
ATOM 2000 C CA . ASP A 1 244 ? -0.307 -23.735 -10.022 1.00 94.25 244 ASP A CA 1
ATOM 2001 C C . ASP A 1 244 ? -1.043 -23.357 -8.730 1.00 94.25 244 ASP A C 1
ATOM 2003 O O . ASP A 1 244 ? -2.095 -23.914 -8.417 1.00 94.25 244 ASP A O 1
ATOM 2007 N N . GLU A 1 245 ? -0.505 -22.412 -7.960 1.00 92.38 245 GLU A N 1
ATOM 2008 C CA . GLU A 1 245 ? -1.155 -21.905 -6.751 1.00 92.38 245 GLU A CA 1
ATOM 2009 C C . GLU A 1 245 ? -2.448 -21.138 -7.045 1.00 92.38 245 GLU A C 1
ATOM 2011 O O . GLU A 1 245 ? -3.404 -21.264 -6.281 1.00 92.38 245 GLU A O 1
ATOM 2016 N N . ILE A 1 246 ? -2.488 -20.361 -8.133 1.00 92.88 246 ILE A N 1
ATOM 2017 C CA . ILE A 1 246 ? -3.685 -19.629 -8.574 1.00 92.88 246 ILE A CA 1
ATOM 2018 C C . ILE A 1 246 ? -4.784 -20.612 -8.990 1.00 92.88 246 ILE A C 1
ATOM 2020 O O . ILE A 1 246 ? -5.924 -20.437 -8.578 1.00 92.88 246 ILE A O 1
ATOM 2024 N N . TYR A 1 247 ? -4.459 -21.670 -9.741 1.00 90.00 247 TYR A N 1
ATOM 2025 C CA . TYR A 1 247 ? -5.446 -22.675 -10.172 1.00 90.00 247 TYR A CA 1
ATOM 2026 C C . TYR A 1 247 ? -6.000 -23.547 -9.033 1.00 90.00 247 TYR A C 1
ATOM 2028 O O . TYR A 1 247 ? -7.035 -24.186 -9.202 1.00 90.00 247 TYR A O 1
ATOM 2036 N N . LYS A 1 248 ? -5.319 -23.603 -7.882 1.00 89.38 248 LYS A N 1
ATOM 2037 C CA . LYS A 1 248 ? -5.778 -24.340 -6.689 1.00 89.38 248 LYS A CA 1
ATOM 2038 C C . LYS A 1 248 ? -6.767 -23.552 -5.819 1.00 89.38 248 LYS A C 1
ATOM 2040 O O . LYS A 1 248 ? -7.258 -24.115 -4.840 1.00 89.38 248 LYS A O 1
ATOM 2045 N N . LYS A 1 249 ? -6.982 -22.265 -6.100 1.00 81.94 249 LYS A N 1
ATOM 2046 C CA . LYS A 1 249 ? -7.857 -21.361 -5.338 1.00 81.94 249 LYS A CA 1
ATOM 2047 C C . LYS A 1 249 ? -9.276 -21.364 -5.886 1.00 81.94 249 LYS A C 1
ATOM 2049 O O . LYS A 1 249 ? -10.187 -21.251 -5.035 1.00 81.94 249 LYS A O 1
#

Organism: Rhizophagus irregularis (strain DAOM 181602 / DAOM 197198 / MUCL 43194) (NCBI:txid747089)

pLDDT: mean 77.05, std 19.23, range [33.12, 96.94]

Foldseek 3Di:
DDDDDDDDDDDDDDPPDDPPPVPPPCVVVVVPPDDDPPLQQQLVVLLVFLVCLLVPPPPPPPDDQAQWDWDDDDFKIWTWGFFLFKIKIWIWGDDPPDPDTHTLDIDMFGWPQPDFDDDPVDTGSGKGFSDKDATDPRWIWTQMCFWIWTWDADPPVSDIATQDTATANAPPDPDPPVSVVVNSVSSVVVSVQSNDSGDDAHALSRLVTPRNLVRLLVDPVSCVVHVVVQCVSCVVVVVVVSNVSSVVD